Protein AF-A0A8K1FHQ6-F1 (afdb_monomer)

Mean predicted aligned error: 8.41 Å

Sequence (176 aa):
MAFRHEHRLVGVLEDASGEHDDEVVLRLSIEEMALGVSEGFLRLKTKEGSGDDIHEESLLRAVTGTCVANENTGLDEATLLRIRVFADLWHRGYFVAFGSKFGADFLIYQGDPDSHHSIAMIMVKEWTASFGSVDIVSHCRMAKMVKKQITWASVHEGGVKYITLDHSLLVARQAN

Radius of gyration: 19.13 Å; Cα contacts (8 Å, |Δi|>4): 245; chains: 1; bounding box: 36×45×76 Å

Nearest PDB structures (foldseek):
  3p1z-assembly3_J  TM=7.782E-01  e=1.610E-09  Aeropyrum pernix
  3ajv-assembly1_D  TM=7.864E-01  e=6.040E-09  Aeropyrum pernix
  7zrz-assembly1_AP1  TM=7.698E-01  e=7.681E-09  Homo sapiens
  8hmz-assembly1_B  TM=7.245E-01  e=1.488E-08  Homo sapiens
  2cv8-assembly1_B  TM=7.075E-01  e=8.662E-09  Sulfurisphaera tokodaii

InterPro domains:
  IPR006677 tRNA intron endonuclease, catalytic domain-like [PF01974] (81-162)
  IPR006677 tRNA intron endonuclease, catalytic domain-like [cd22363] (80-166)
  IPR011856 tRNA endonuclease-like domain superfamily [G3DSA:3.40.1350.10] (80-168)
  IPR036167 tRNA intron endonuclease, catalytic domain-like superfamily [SSF53032] (80-159)

pLDDT: mean 82.72, std 16.52, range [29.55, 98.06]

Foldseek 3Di:
DDDPCPVLFDFDWDQPPDPDDRDTDGHHDLLSVLLCLLVVNDDDDDDPPDPQDQDNVLSNCLQQVPDPPDDCNVDDPQVSQLSNVSNVLVVVVWRWDQCVVLVARIFTFNDDVVPTDTAAGEHEDEPPDDDDPVNVVSSVVSCVVSVHWYWYWYDDPSHIDIDTDDDDDPPPPPDD

Secondary structure (DSSP, 8-state):
-----TT----EEEE--SSS---EEEE--HHHHHHHHHTTS----PPTT-S----HHHHHHHHH----TT---SS-HHHHHHHHHHHHHHHTT-EEEE-GGGT-SEEEESS-TTTS---EEEEE--TTPPPPHHHHHHHHHHHHHTT-EEEEEEEETTEEEEEEE-----------

Structure (mmCIF, N/CA/C/O backbone):
data_AF-A0A8K1FHQ6-F1
#
_entry.id   AF-A0A8K1FHQ6-F1
#
loop_
_atom_site.group_PDB
_atom_site.id
_atom_site.type_symbol
_atom_site.label_atom_id
_atom_site.label_alt_id
_atom_site.label_comp_id
_atom_site.label_asym_id
_atom_site.label_entity_id
_atom_site.label_seq_id
_atom_site.pdbx_PDB_ins_code
_atom_site.Cartn_x
_atom_site.Cartn_y
_atom_site.Cartn_z
_atom_site.occupancy
_atom_site.B_iso_or_equiv
_atom_site.auth_seq_id
_atom_site.auth_comp_id
_atom_site.auth_asym_id
_atom_site.auth_atom_id
_atom_site.pdbx_PDB_model_num
ATOM 1 N N . MET A 1 1 ? -1.874 -22.605 16.101 1.00 31.31 1 MET A N 1
ATOM 2 C CA . MET A 1 1 ? -3.265 -22.180 15.840 1.00 31.31 1 MET A CA 1
ATOM 3 C C . MET A 1 1 ? -3.212 -21.363 14.558 1.00 31.31 1 MET A C 1
ATOM 5 O O . MET A 1 1 ? -2.477 -20.391 14.538 1.00 31.31 1 MET A O 1
ATOM 9 N N . ALA A 1 2 ? -3.801 -21.831 13.455 1.00 29.55 2 ALA A N 1
ATOM 10 C CA . ALA A 1 2 ? -3.670 -21.148 12.165 1.00 29.55 2 ALA A CA 1
ATOM 11 C C . ALA A 1 2 ? -4.539 -19.886 12.185 1.00 29.55 2 ALA A C 1
ATOM 13 O O . ALA A 1 2 ? -5.767 -19.990 12.164 1.00 29.55 2 ALA A O 1
ATOM 14 N N . PHE A 1 3 ? -3.911 -18.715 12.289 1.00 40.09 3 PHE A N 1
ATOM 15 C CA . PHE A 1 3 ? -4.599 -17.441 12.127 1.00 40.09 3 PHE A CA 1
ATOM 16 C C . PHE A 1 3 ? -5.074 -17.390 10.673 1.00 40.09 3 PHE A C 1
ATOM 18 O O . PHE A 1 3 ? -4.271 -17.324 9.746 1.00 40.09 3 PHE A O 1
ATOM 25 N N . ARG A 1 4 ? -6.379 -17.551 10.440 1.00 44.94 4 ARG A N 1
ATOM 26 C CA . ARG A 1 4 ? -6.922 -17.370 9.096 1.00 44.94 4 ARG A CA 1
ATOM 27 C C . ARG A 1 4 ? -6.838 -15.886 8.782 1.00 44.94 4 ARG A C 1
ATOM 29 O O . ARG A 1 4 ? -7.466 -15.081 9.463 1.00 44.94 4 ARG A O 1
ATOM 36 N N . HIS A 1 5 ? -6.108 -15.537 7.732 1.00 57.34 5 HIS A N 1
ATOM 37 C CA . HIS A 1 5 ? -6.007 -14.176 7.214 1.00 57.34 5 HIS A CA 1
ATOM 38 C C . HIS A 1 5 ? -7.311 -13.690 6.543 1.00 57.34 5 HIS A C 1
ATOM 40 O O . HIS A 1 5 ? -7.266 -13.063 5.485 1.00 57.34 5 HIS A O 1
ATOM 46 N N . GLU A 1 6 ? -8.484 -13.962 7.129 1.00 67.31 6 GLU A N 1
ATOM 47 C CA . GLU A 1 6 ? -9.789 -13.521 6.606 1.00 67.31 6 GLU A CA 1
ATOM 48 C C . GLU A 1 6 ? -9.805 -12.002 6.378 1.00 67.31 6 GLU A C 1
ATOM 50 O O . GLU A 1 6 ? -10.369 -11.522 5.396 1.00 67.31 6 GLU A O 1
ATOM 55 N N . HIS A 1 7 ? -9.064 -11.264 7.208 1.00 78.50 7 HIS A N 1
ATOM 56 C CA . HIS A 1 7 ? -8.941 -9.811 7.134 1.00 78.50 7 HIS A CA 1
ATOM 57 C C . HIS A 1 7 ? -7.640 -9.314 6.479 1.00 78.50 7 HIS A C 1
ATOM 59 O O . HIS A 1 7 ? -7.460 -8.108 6.360 1.00 78.50 7 HIS A O 1
ATOM 65 N N . ARG A 1 8 ? -6.730 -10.205 6.044 1.00 88.12 8 ARG A N 1
ATOM 66 C CA . ARG A 1 8 ? -5.419 -9.881 5.422 1.00 88.12 8 ARG A CA 1
ATOM 67 C C . ARG A 1 8 ? -4.595 -8.802 6.156 1.00 88.12 8 ARG A C 1
ATOM 69 O O . ARG A 1 8 ? -3.822 -8.086 5.524 1.00 88.12 8 ARG A O 1
ATOM 76 N N . LEU A 1 9 ? -4.769 -8.692 7.472 1.00 86.62 9 LEU A N 1
ATOM 77 C CA . LEU A 1 9 ? -3.883 -7.945 8.367 1.00 86.62 9 LEU A CA 1
ATOM 78 C C . LEU A 1 9 ? -2.817 -8.913 8.877 1.00 86.62 9 LEU A C 1
ATOM 80 O O . LEU A 1 9 ? -3.141 -10.071 9.146 1.00 86.62 9 LEU A O 1
ATOM 84 N N . VAL A 1 10 ? -1.569 -8.459 8.975 1.00 79.94 10 VAL A N 1
ATOM 85 C CA . VAL A 1 10 ? -0.442 -9.327 9.341 1.00 79.94 10 VAL A CA 1
ATOM 86 C C . VAL A 1 10 ? -0.123 -9.149 10.821 1.00 79.94 10 VAL A C 1
ATOM 88 O O . VAL A 1 10 ? -0.123 -10.123 11.570 1.00 79.94 10 VAL A O 1
ATOM 91 N N . GLY A 1 11 ? 0.088 -7.904 11.256 1.00 84.62 11 GLY A N 1
ATOM 92 C CA . GLY A 1 11 ? 0.507 -7.576 12.613 1.00 84.62 11 GLY A CA 1
ATOM 93 C C . GLY A 1 11 ? 1.789 -8.289 13.058 1.00 84.62 11 GLY A C 1
ATOM 94 O O . GLY A 1 11 ? 2.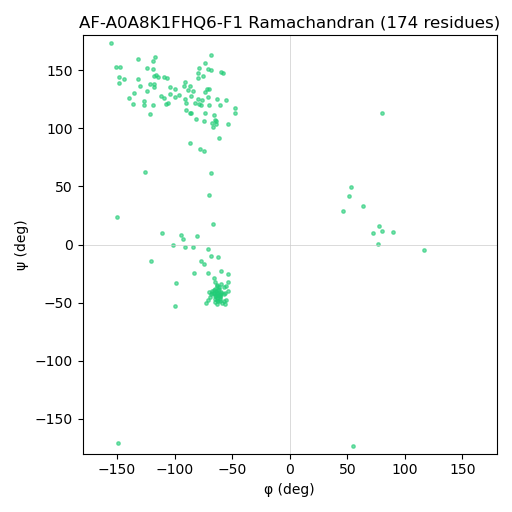476 -8.963 12.289 1.00 84.62 11 GLY A O 1
ATOM 95 N N . VAL A 1 12 ? 2.136 -8.122 14.332 1.00 85.06 12 VAL A N 1
ATOM 96 C CA . VAL A 1 12 ? 3.237 -8.837 14.988 1.00 85.06 12 VAL A CA 1
ATOM 97 C C . VAL A 1 12 ? 2.763 -9.292 16.360 1.00 85.06 12 VAL A C 1
ATOM 99 O O . VAL A 1 12 ? 2.373 -8.467 17.182 1.00 85.06 12 VAL A O 1
ATOM 102 N N . LEU A 1 13 ? 2.784 -10.601 16.610 1.00 85.81 13 LEU A N 1
ATOM 103 C CA . LEU A 1 13 ? 2.548 -11.139 17.949 1.00 85.81 13 LEU A CA 1
ATOM 104 C C . LEU A 1 13 ? 3.804 -10.917 18.794 1.00 85.81 13 LEU A C 1
ATOM 106 O O . LEU A 1 13 ? 4.895 -11.333 18.402 1.00 85.81 13 LEU A O 1
ATOM 110 N N . GLU A 1 14 ? 3.643 -10.260 19.934 1.00 82.94 14 GLU A N 1
ATOM 111 C CA . GLU A 1 14 ? 4.682 -10.084 20.942 1.00 82.94 14 GLU A CA 1
ATOM 112 C C . GLU A 1 14 ? 4.237 -10.749 22.246 1.00 82.94 14 GLU A C 1
ATOM 114 O O . GLU A 1 14 ? 3.080 -10.631 22.661 1.00 82.94 14 GLU A O 1
ATOM 119 N N . ASP A 1 15 ? 5.171 -11.437 22.900 1.00 77.69 15 ASP A N 1
ATOM 120 C CA . ASP A 1 15 ? 4.966 -11.937 24.255 1.00 77.69 15 ASP A CA 1
ATOM 121 C C . ASP A 1 15 ? 4.973 -10.735 25.209 1.00 77.69 15 ASP A C 1
ATOM 123 O O . ASP A 1 15 ? 5.915 -9.933 25.193 1.00 77.69 15 ASP A O 1
ATOM 127 N N . ALA A 1 16 ? 3.939 -10.575 26.040 1.00 66.06 16 ALA A N 1
ATOM 128 C CA . ALA A 1 16 ? 3.954 -9.544 27.069 1.00 66.06 16 ALA A CA 1
ATOM 129 C C . ALA A 1 16 ? 5.040 -9.878 28.101 1.00 66.06 16 ALA A C 1
ATOM 131 O O . ALA A 1 16 ? 4.862 -10.712 28.982 1.00 66.06 16 ALA A O 1
ATOM 132 N N . SER A 1 17 ? 6.196 -9.222 28.011 1.00 54.44 17 SER A N 1
ATOM 133 C CA . SER A 1 17 ? 7.240 -9.342 29.027 1.00 54.44 17 SER A CA 1
ATOM 134 C C . SER A 1 17 ? 6.835 -8.548 30.279 1.00 54.44 17 SER A C 1
ATOM 136 O O . SER A 1 17 ? 7.255 -7.402 30.456 1.00 54.44 17 SER A O 1
ATOM 138 N N . GLY A 1 18 ? 5.984 -9.133 31.124 1.00 53.00 18 GLY A N 1
ATOM 139 C CA . GLY A 1 18 ? 5.530 -8.574 32.398 1.00 53.00 18 GLY A CA 1
ATOM 140 C C . GLY A 1 18 ? 5.342 -9.663 33.456 1.00 53.00 18 GLY A C 1
ATOM 141 O O . GLY A 1 18 ? 4.925 -10.769 33.146 1.00 53.00 18 GLY A O 1
ATOM 142 N N . GLU A 1 19 ? 5.679 -9.361 34.715 1.00 51.31 19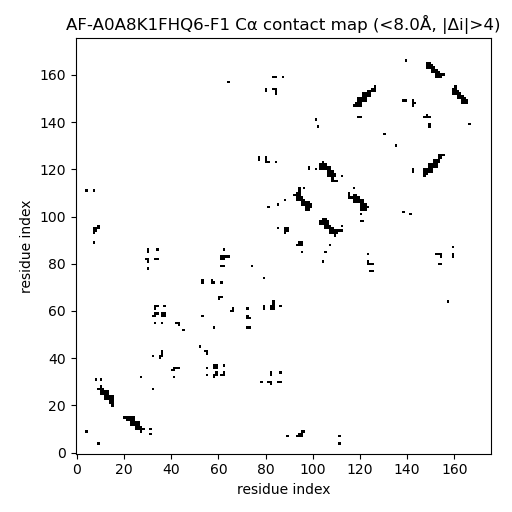 GLU A N 1
ATOM 143 C CA . GLU A 1 19 ? 5.780 -10.329 35.824 1.00 51.31 19 GLU A CA 1
ATOM 144 C C . GLU A 1 19 ? 4.481 -11.065 36.197 1.00 51.31 19 GLU A C 1
ATOM 146 O O . GLU A 1 19 ? 4.562 -12.027 36.956 1.00 51.31 19 GLU A O 1
ATOM 151 N N . HIS A 1 20 ? 3.309 -10.675 35.689 1.00 51.09 20 HIS A N 1
ATOM 152 C CA . HIS A 1 20 ? 2.032 -11.367 35.893 1.00 51.09 20 HIS A CA 1
ATOM 153 C C . HIS A 1 20 ? 1.233 -11.366 34.575 1.00 51.09 20 HIS A C 1
ATOM 155 O O . HIS A 1 20 ? 0.972 -10.295 34.033 1.00 51.09 20 HIS A O 1
ATOM 161 N N . ASP A 1 21 ? 0.824 -12.568 34.152 1.00 55.50 21 ASP A N 1
ATOM 162 C CA . ASP A 1 21 ? 0.083 -12.973 32.939 1.00 55.50 21 ASP A CA 1
ATOM 163 C C . ASP A 1 21 ? 0.878 -13.116 31.620 1.00 55.50 21 ASP A C 1
ATOM 165 O O . ASP A 1 21 ? 1.335 -12.144 31.023 1.00 55.50 21 ASP A O 1
ATOM 169 N N . ASP A 1 22 ? 0.966 -14.368 31.139 1.00 63.28 22 ASP A N 1
ATOM 170 C CA . ASP A 1 22 ? 1.410 -14.779 29.794 1.00 63.28 22 ASP A CA 1
ATOM 171 C C . ASP A 1 22 ? 0.380 -14.327 28.728 1.00 63.28 22 ASP A C 1
ATOM 173 O O . ASP A 1 22 ? -0.264 -15.143 28.061 1.00 63.28 22 ASP A O 1
ATOM 177 N N . GLU A 1 23 ? 0.147 -13.021 28.589 1.00 75.31 23 GLU A N 1
ATOM 178 C CA . GLU A 1 23 ? -0.781 -12.488 27.589 1.00 75.31 23 GLU A CA 1
ATOM 179 C C . GLU A 1 23 ? -0.035 -12.195 26.278 1.00 75.31 23 GLU A C 1
ATOM 181 O O . GLU A 1 23 ? 0.858 -11.352 26.207 1.00 75.31 23 GLU A O 1
ATOM 186 N N . VAL A 1 24 ? -0.380 -12.908 25.205 1.00 80.44 24 VAL A N 1
ATOM 187 C CA . VAL A 1 24 ? 0.174 -12.636 23.871 1.00 80.44 24 VAL A CA 1
ATOM 188 C C . VAL A 1 24 ? -0.552 -11.431 23.279 1.00 80.44 24 VAL A C 1
ATOM 190 O O . VAL A 1 24 ? -1.767 -11.474 23.072 1.00 80.44 24 VAL A O 1
ATOM 193 N N . VAL A 1 25 ? 0.186 -10.367 22.959 1.00 86.56 25 VAL A N 1
ATOM 194 C CA . VAL A 1 25 ? -0.374 -9.129 22.404 1.00 86.56 25 VAL A CA 1
ATOM 195 C C . VAL A 1 25 ? -0.097 -9.058 20.907 1.00 86.56 25 VAL A C 1
ATOM 197 O O . VAL A 1 25 ? 1.039 -9.195 20.458 1.00 86.56 25 VAL A O 1
ATOM 200 N N . LEU A 1 26 ? -1.134 -8.796 20.109 1.00 86.62 26 LEU A N 1
ATOM 201 C CA . LEU A 1 26 ? -0.978 -8.488 18.689 1.00 86.62 26 LEU A CA 1
ATOM 202 C C . LEU A 1 26 ? -0.728 -6.990 18.513 1.00 86.62 26 LEU A C 1
ATOM 204 O O . LEU A 1 26 ? -1.617 -6.171 18.747 1.00 86.62 26 LEU A O 1
ATOM 208 N N . ARG A 1 27 ? 0.469 -6.628 18.060 1.00 89.25 27 ARG A N 1
ATOM 209 C CA . ARG A 1 27 ? 0.789 -5.259 17.664 1.00 89.25 27 ARG A CA 1
ATOM 210 C C . ARG A 1 27 ? 0.449 -5.039 16.208 1.00 89.25 27 ARG A C 1
ATOM 212 O O . ARG A 1 27 ? 0.810 -5.831 15.342 1.00 89.25 27 ARG A O 1
ATOM 219 N N . LEU A 1 28 ? -0.223 -3.926 15.964 1.00 91.06 28 LEU A N 1
ATOM 220 C CA . LEU A 1 28 ? -0.601 -3.468 14.641 1.00 91.06 28 LEU A CA 1
ATOM 221 C C . LEU A 1 28 ? 0.095 -2.145 14.355 1.00 91.06 28 LEU A C 1
ATOM 223 O O . LEU A 1 28 ? 0.310 -1.324 15.249 1.00 91.06 28 LEU A O 1
ATOM 227 N N . SER A 1 29 ? 0.445 -1.953 13.094 1.00 92.31 29 SER A N 1
ATOM 228 C CA . SER A 1 29 ? 0.814 -0.643 12.571 1.00 92.31 29 SER A CA 1
ATOM 229 C C . SER A 1 29 ? -0.388 0.302 12.535 1.00 92.31 29 SER A C 1
ATOM 231 O O . SER A 1 29 ? -1.542 -0.132 12.559 1.00 92.31 29 SER A O 1
ATOM 233 N N . ILE A 1 30 ? -0.131 1.606 12.411 1.00 92.06 30 ILE A N 1
ATOM 234 C CA . ILE A 1 30 ? -1.213 2.582 12.281 1.00 92.06 30 ILE A CA 1
ATOM 235 C C . ILE A 1 30 ? -2.007 2.391 10.984 1.00 92.06 30 ILE A C 1
ATOM 237 O O . ILE A 1 30 ? -3.216 2.602 10.978 1.00 92.06 30 ILE A O 1
ATOM 241 N N . GLU A 1 31 ? -1.363 1.938 9.908 1.00 94.25 31 GLU A N 1
ATOM 242 C CA . GLU A 1 31 ? -2.020 1.607 8.646 1.00 94.25 31 GLU A CA 1
ATOM 243 C C . GLU A 1 31 ? -3.012 0.445 8.805 1.00 94.25 31 GLU A C 1
ATOM 245 O O . GLU A 1 31 ? -4.159 0.546 8.364 1.00 94.25 31 GLU A O 1
ATOM 250 N N . GLU A 1 32 ? -2.612 -0.626 9.496 1.00 93.44 32 GLU A N 1
ATOM 251 C CA . GLU A 1 32 ? -3.488 -1.765 9.795 1.00 93.44 32 GLU A CA 1
ATOM 252 C C . GLU A 1 32 ? -4.615 -1.385 10.759 1.00 93.44 32 GLU A C 1
ATOM 254 O O . GLU A 1 32 ? -5.755 -1.808 10.565 1.00 93.44 32 GLU A O 1
ATOM 259 N N . MET A 1 33 ? -4.321 -0.567 11.777 1.00 92.25 33 MET A N 1
ATOM 260 C CA . MET A 1 33 ? -5.329 -0.053 12.707 1.00 92.25 33 MET A CA 1
ATOM 261 C C . MET A 1 33 ? -6.363 0.807 11.983 1.00 92.25 33 MET A C 1
ATOM 263 O O . MET A 1 33 ? -7.561 0.591 12.153 1.00 92.25 33 MET A O 1
ATOM 267 N N . ALA A 1 34 ? -5.914 1.756 11.158 1.00 92.88 34 ALA A N 1
ATOM 268 C CA . ALA A 1 34 ? -6.792 2.653 10.420 1.00 92.88 34 ALA A CA 1
ATOM 269 C C . ALA A 1 34 ? -7.710 1.880 9.472 1.00 92.88 34 ALA A C 1
ATOM 271 O O . ALA A 1 34 ? -8.919 2.115 9.453 1.00 92.88 34 ALA A O 1
ATOM 272 N N . LEU A 1 35 ? -7.151 0.907 8.749 1.00 92.81 35 LEU A N 1
ATOM 273 C CA . LEU A 1 35 ? -7.930 0.024 7.893 1.00 92.81 35 LEU A CA 1
ATOM 274 C C . LEU A 1 35 ? -8.920 -0.818 8.707 1.00 92.81 35 LEU A C 1
ATOM 276 O O . LEU A 1 35 ? -10.093 -0.881 8.361 1.00 92.81 35 LEU A O 1
ATOM 280 N N . GLY A 1 36 ? -8.479 -1.439 9.802 1.00 92.06 36 GLY A N 1
ATOM 281 C CA . GLY A 1 36 ? -9.342 -2.282 10.627 1.00 92.06 36 GLY A CA 1
ATOM 282 C C . GLY A 1 36 ? -10.497 -1.513 11.273 1.00 92.06 36 GLY A C 1
ATOM 283 O O . GLY A 1 36 ? -11.597 -2.050 11.364 1.00 92.06 36 GLY A O 1
ATOM 284 N N . VAL A 1 37 ? -10.284 -0.257 11.676 1.00 91.88 37 VAL A N 1
ATOM 285 C CA . VAL A 1 37 ? -11.353 0.634 12.162 1.00 91.88 37 VAL A CA 1
ATOM 286 C C . VAL A 1 37 ? -12.295 1.019 11.017 1.00 91.88 37 VAL A C 1
ATOM 288 O O . VAL A 1 37 ? -13.510 0.930 11.175 1.00 91.88 37 VAL A O 1
ATOM 291 N N . SER A 1 38 ? -11.754 1.377 9.847 1.00 91.12 38 SER A N 1
ATOM 292 C CA . SER A 1 38 ? -12.538 1.726 8.650 1.00 91.12 38 SER A CA 1
ATOM 293 C C . SER A 1 38 ? -13.430 0.597 8.151 1.00 91.12 38 SER A C 1
ATOM 295 O O . SER A 1 38 ? -14.587 0.829 7.811 1.00 91.12 38 SER A O 1
ATOM 297 N N . GLU A 1 39 ? -12.917 -0.628 8.136 1.00 90.88 39 GLU A N 1
ATOM 298 C CA . GLU A 1 39 ? -13.665 -1.812 7.709 1.00 90.88 39 GLU A CA 1
ATOM 299 C C . GLU A 1 39 ? -14.528 -2.409 8.840 1.00 90.88 39 GLU A C 1
ATOM 301 O O . GLU A 1 39 ? -15.265 -3.371 8.629 1.00 90.88 39 GLU A O 1
ATOM 306 N N . GLY A 1 40 ? -14.465 -1.840 10.051 1.00 89.56 40 GLY A N 1
ATOM 307 C CA . GLY A 1 40 ? -15.282 -2.243 11.198 1.00 89.56 40 GLY A CA 1
ATOM 308 C C . GLY A 1 40 ? -14.830 -3.526 11.904 1.00 89.56 40 GLY A C 1
ATOM 309 O O . GLY A 1 40 ? -15.596 -4.100 12.679 1.00 89.56 40 GLY A O 1
ATOM 310 N N . PHE A 1 41 ? -13.600 -3.984 11.660 1.00 86.81 41 PHE A N 1
ATOM 311 C CA . PHE A 1 41 ? -13.008 -5.154 12.320 1.00 86.81 41 PHE A CA 1
ATOM 312 C C . PHE A 1 41 ? -12.397 -4.817 13.687 1.00 86.81 41 PHE A C 1
ATOM 314 O O . PHE A 1 41 ? -12.275 -5.699 14.535 1.00 86.81 41 PHE A O 1
ATOM 321 N N . LEU A 1 42 ? -12.015 -3.555 13.912 1.00 90.06 42 LEU A N 1
ATOM 322 C CA . LEU A 1 42 ? -11.362 -3.087 15.136 1.00 90.06 42 LEU A CA 1
ATOM 323 C C . LEU A 1 42 ? -12.137 -1.937 15.788 1.00 90.06 42 LEU A C 1
ATOM 325 O O . LEU A 1 42 ? -12.806 -1.157 15.116 1.00 90.06 42 LEU A O 1
ATOM 329 N N . ARG A 1 43 ? -12.004 -1.825 17.114 1.00 88.81 43 ARG A N 1
ATOM 330 C CA . ARG A 1 43 ? -12.418 -0.659 17.908 1.00 88.81 43 ARG A CA 1
ATOM 331 C C . ARG A 1 43 ? -11.272 -0.237 18.809 1.00 88.81 43 ARG A C 1
ATOM 333 O O . ARG A 1 43 ? -10.645 -1.093 19.435 1.00 88.81 43 ARG A O 1
ATOM 340 N N . LEU A 1 44 ? -11.019 1.059 18.889 1.00 87.56 44 LEU A N 1
ATOM 341 C CA . LEU A 1 44 ? -9.975 1.615 19.730 1.00 87.56 44 LEU A CA 1
ATOM 342 C C . LEU A 1 44 ? -10.506 1.858 21.137 1.00 87.56 44 LEU A C 1
ATOM 344 O O . LEU A 1 44 ? -11.602 2.371 21.352 1.00 87.56 44 LEU A O 1
ATOM 348 N N . LYS A 1 45 ? -9.688 1.492 22.117 1.00 86.88 45 LYS A N 1
ATOM 349 C CA . LYS A 1 45 ? -9.877 1.874 23.511 1.00 86.88 45 LYS A CA 1
ATOM 350 C C . LYS A 1 45 ? -8.585 2.513 23.971 1.00 86.88 45 LYS A C 1
ATOM 352 O O . LYS A 1 45 ? -7.538 1.872 23.921 1.00 86.88 45 LYS A O 1
ATOM 357 N N . THR A 1 46 ? -8.658 3.767 24.390 1.00 81.44 46 THR A N 1
ATOM 358 C CA . THR A 1 46 ? -7.514 4.437 24.997 1.00 81.44 46 THR A CA 1
ATOM 359 C C . THR A 1 46 ? -7.410 3.993 26.449 1.00 81.44 46 THR A C 1
ATOM 361 O O . THR A 1 46 ? -8.410 3.706 27.116 1.00 81.44 46 THR A O 1
ATOM 364 N N . LYS A 1 47 ? -6.178 3.842 26.935 1.00 80.06 47 LYS A N 1
ATOM 365 C CA . LYS A 1 47 ? -5.950 3.571 28.350 1.00 80.06 47 LYS A CA 1
ATOM 366 C C . LYS A 1 47 ? -6.133 4.897 29.076 1.00 80.06 47 LYS A C 1
ATOM 368 O O . LYS A 1 47 ? -5.422 5.848 28.769 1.00 80.06 47 LYS A O 1
ATOM 373 N N . GLU A 1 48 ?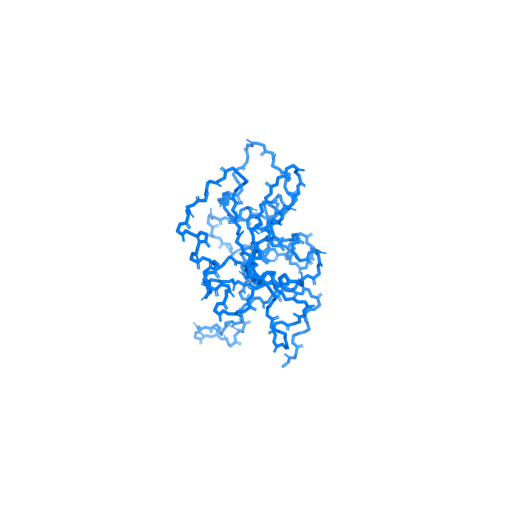 -7.085 4.962 30.005 1.00 66.31 48 GLU A N 1
ATOM 374 C CA . GLU A 1 48 ? -7.372 6.185 30.762 1.00 66.31 48 GLU A CA 1
ATOM 375 C C . GLU A 1 48 ? -6.066 6.807 31.302 1.00 66.31 48 GLU A C 1
ATOM 377 O O . GLU A 1 48 ? -5.337 6.171 32.066 1.00 66.31 48 GLU A O 1
ATOM 382 N N . GLY A 1 49 ? -5.751 8.036 30.864 1.00 62.84 49 GLY A N 1
ATOM 383 C CA . GLY A 1 49 ? -4.594 8.811 31.331 1.00 62.84 49 GLY A CA 1
ATOM 384 C C . GLY A 1 49 ? -3.507 9.150 30.299 1.00 62.84 49 GLY A C 1
ATOM 385 O O . GLY A 1 49 ? -2.597 9.902 30.651 1.00 62.84 49 GLY A O 1
ATOM 386 N N . SER A 1 50 ? -3.568 8.669 29.049 1.00 57.44 50 SER A N 1
ATOM 387 C CA . SER A 1 50 ? -2.721 9.193 27.961 1.00 57.44 50 SER A CA 1
ATOM 388 C C . SER A 1 50 ? -3.338 10.463 27.374 1.00 57.44 50 SER A C 1
ATOM 390 O O . SER A 1 50 ? -4.471 10.455 26.926 1.00 57.44 50 SER A O 1
ATOM 392 N N . GLY A 1 51 ? -2.619 11.584 27.395 1.00 5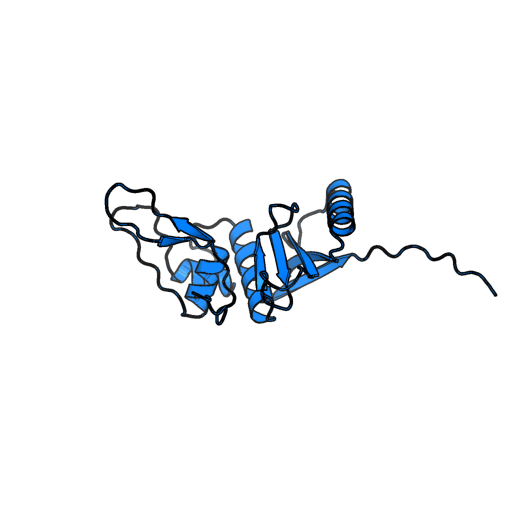5.47 51 GLY A N 1
ATOM 393 C CA . GLY A 1 51 ? -3.113 12.865 26.869 1.00 55.47 51 GLY A CA 1
ATOM 394 C C . GLY A 1 51 ? -3.005 13.031 25.348 1.00 55.47 51 GLY A C 1
ATOM 395 O O . GLY A 1 51 ? -3.225 14.137 24.866 1.00 55.47 51 GLY A O 1
ATOM 396 N N . ASP A 1 52 ? -2.629 11.979 24.616 1.00 59.84 52 ASP A N 1
ATOM 397 C CA . ASP A 1 52 ? -2.359 12.001 23.170 1.00 59.84 52 ASP A CA 1
ATOM 398 C C . ASP A 1 52 ? -3.207 10.928 22.472 1.00 59.84 52 ASP A C 1
ATOM 400 O O . ASP A 1 52 ? -2.721 9.913 21.968 1.00 59.84 52 ASP A O 1
ATOM 404 N N . ASP A 1 53 ? -4.524 11.102 22.572 1.00 67.88 53 ASP A N 1
ATOM 405 C CA . ASP A 1 53 ? -5.494 10.109 22.132 1.00 67.88 53 ASP A CA 1
ATOM 406 C C . ASP A 1 53 ? -5.795 10.275 20.635 1.00 67.88 53 ASP A C 1
ATOM 408 O O . ASP A 1 53 ? -6.412 11.246 20.193 1.00 67.88 53 ASP A O 1
ATOM 412 N N . ILE A 1 54 ? -5.392 9.283 19.838 1.00 72.69 54 ILE A N 1
ATOM 413 C CA . ILE A 1 54 ? -5.817 9.168 18.440 1.00 72.69 54 ILE A CA 1
ATOM 414 C C . ILE A 1 54 ? -7.276 8.701 18.421 1.00 72.69 54 ILE A C 1
ATOM 416 O O . ILE A 1 54 ? -7.593 7.568 18.791 1.00 72.69 54 ILE A O 1
ATOM 420 N N . HIS A 1 55 ? -8.171 9.573 17.963 1.00 79.94 55 HIS A N 1
ATOM 421 C CA . HIS A 1 55 ? -9.589 9.254 17.819 1.00 79.94 55 HIS A CA 1
ATOM 422 C C . HIS A 1 55 ? -9.860 8.354 16.604 1.00 79.94 55 HIS A C 1
ATOM 424 O O . HIS A 1 55 ? -9.258 8.522 15.541 1.00 79.94 55 HIS A O 1
ATOM 430 N N . GLU A 1 56 ? -10.835 7.444 16.731 1.00 82.56 56 GLU A N 1
ATOM 431 C CA . GLU A 1 56 ? -11.293 6.584 15.624 1.00 82.56 56 GLU A CA 1
ATOM 432 C C . GLU A 1 56 ? -11.687 7.409 14.393 1.00 82.56 56 GLU A C 1
ATOM 434 O O . GLU A 1 56 ? -11.337 7.058 13.269 1.00 82.56 56 GLU A O 1
ATOM 439 N N . GLU A 1 57 ? -12.347 8.551 14.601 1.00 81.19 57 GLU A N 1
ATOM 440 C CA . GLU A 1 57 ? -12.758 9.447 13.520 1.00 81.19 57 GLU A CA 1
ATOM 441 C C . GLU A 1 57 ? -11.566 9.994 12.718 1.00 81.19 57 GLU A C 1
ATOM 443 O O . GLU A 1 57 ? -11.642 10.090 11.491 1.00 81.19 57 GLU A O 1
ATOM 448 N N . SER A 1 58 ? -10.437 10.281 13.375 1.00 82.25 58 SER A N 1
ATOM 449 C CA . SER A 1 58 ? -9.209 10.719 12.700 1.00 82.25 58 SER A CA 1
ATOM 450 C C . SER A 1 58 ? -8.658 9.631 11.777 1.00 82.25 58 SER A C 1
ATOM 452 O O . SER A 1 58 ? -8.247 9.930 10.655 1.00 82.25 58 SER A O 1
ATOM 454 N N . LEU A 1 59 ? -8.697 8.364 12.206 1.00 84.00 59 LEU A N 1
ATOM 455 C CA 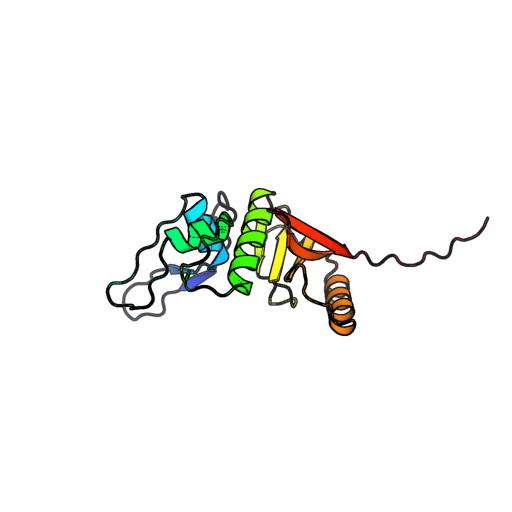. LEU A 1 59 ? -8.265 7.231 11.383 1.00 84.00 59 LEU A CA 1
ATOM 456 C C . LEU A 1 59 ? -9.219 6.960 10.216 1.00 84.00 59 LEU A C 1
ATOM 458 O O . LEU A 1 59 ? -8.764 6.726 9.097 1.00 84.00 59 LEU A O 1
ATOM 462 N N . LEU A 1 60 ? -10.531 7.050 10.450 1.00 83.62 60 LEU A N 1
ATOM 463 C CA . LEU A 1 60 ? -11.538 6.928 9.393 1.00 83.62 60 LEU A CA 1
ATOM 464 C C . LEU A 1 60 ? -11.302 7.968 8.295 1.00 83.62 60 LEU A C 1
ATOM 466 O O . LEU A 1 60 ? -11.226 7.628 7.116 1.00 83.62 60 LEU A O 1
ATOM 470 N N . ARG A 1 61 ? -11.102 9.231 8.686 1.00 82.44 61 ARG A N 1
ATOM 471 C CA . ARG A 1 61 ? -10.801 10.329 7.757 1.00 82.44 61 ARG A CA 1
ATOM 472 C C . ARG A 1 61 ? -9.477 10.132 7.021 1.00 82.44 61 ARG A C 1
ATOM 474 O O . ARG A 1 61 ? -9.366 10.505 5.850 1.00 82.44 61 ARG A O 1
ATOM 481 N N . ALA A 1 62 ? -8.477 9.543 7.681 1.00 83.56 62 ALA A N 1
ATOM 482 C CA . ALA A 1 62 ? -7.200 9.224 7.051 1.00 83.56 62 ALA A CA 1
ATOM 483 C C . ALA A 1 62 ? -7.385 8.255 5.873 1.00 83.56 62 ALA A C 1
ATOM 485 O O . ALA A 1 62 ? -6.830 8.503 4.798 1.00 83.56 62 ALA A O 1
ATOM 486 N N . VAL A 1 63 ? -8.219 7.221 6.046 1.00 84.94 63 VAL A N 1
ATOM 487 C CA . VAL A 1 63 ? -8.537 6.229 5.004 1.00 84.94 63 VAL A CA 1
ATOM 488 C C . VAL A 1 63 ? -9.411 6.823 3.897 1.00 84.94 63 VAL A C 1
ATOM 490 O O . VAL A 1 63 ? -9.089 6.671 2.721 1.00 84.94 63 VAL A O 1
ATOM 493 N N . THR A 1 64 ? -10.492 7.531 4.239 1.00 81.00 64 THR A N 1
ATOM 494 C CA . THR A 1 64 ? -11.471 8.029 3.250 1.00 81.00 64 THR A CA 1
ATOM 495 C C . THR A 1 64 ? -10.983 9.228 2.440 1.00 81.00 64 THR A C 1
ATOM 497 O O . THR A 1 64 ? -11.572 9.564 1.413 1.00 81.00 64 THR A O 1
ATOM 500 N N . GLY A 1 65 ? -9.930 9.913 2.888 1.00 70.94 65 GLY A N 1
ATOM 501 C CA . GLY A 1 65 ? -9.403 11.090 2.203 1.00 70.94 65 GLY A CA 1
ATOM 502 C C . GLY A 1 65 ? -10.275 12.341 2.327 1.00 70.94 65 GLY A C 1
ATOM 503 O O . GLY A 1 65 ? -10.004 13.343 1.664 1.00 70.94 65 GLY A O 1
ATOM 504 N N . THR A 1 66 ? -11.301 12.319 3.182 1.00 60.12 66 THR A N 1
ATOM 505 C CA . THR A 1 66 ? -12.129 13.490 3.487 1.00 60.12 66 THR A CA 1
ATOM 506 C C . THR A 1 66 ? -11.385 14.401 4.461 1.00 60.12 66 THR A C 1
ATOM 508 O O . THR A 1 66 ? -11.585 14.334 5.673 1.00 60.12 66 THR A O 1
ATOM 511 N N . CYS A 1 67 ? -10.491 15.241 3.943 1.00 50.38 67 CYS A N 1
ATOM 512 C CA . CYS A 1 67 ? -9.829 16.270 4.740 1.00 50.38 67 CYS A CA 1
ATOM 513 C C . CYS A 1 67 ? -10.766 17.480 4.880 1.00 50.38 67 CYS A C 1
ATOM 515 O O . CYS A 1 67 ? -10.963 18.225 3.919 1.00 50.38 67 CYS A O 1
ATOM 517 N N . VAL A 1 68 ? -11.331 17.711 6.067 1.00 49.34 68 VAL A N 1
ATOM 518 C CA . VAL A 1 68 ? -11.854 19.039 6.422 1.00 49.34 68 VAL A CA 1
ATOM 519 C C . VAL A 1 68 ? -10.646 19.883 6.825 1.00 49.34 68 VAL A C 1
ATOM 521 O O . VAL A 1 68 ? -9.859 19.465 7.669 1.00 49.34 68 VAL A O 1
ATOM 524 N N . ALA A 1 69 ? -10.459 21.037 6.185 1.00 46.41 69 ALA A N 1
ATOM 525 C CA . ALA A 1 69 ? -9.202 21.793 6.158 1.00 46.41 69 ALA A CA 1
ATOM 526 C C . ALA A 1 69 ? -8.732 22.415 7.496 1.00 46.41 69 ALA A C 1
ATOM 528 O O . ALA A 1 69 ? -7.929 23.338 7.461 1.00 46.41 69 ALA A O 1
ATOM 529 N N . ASN A 1 70 ? -9.226 21.984 8.661 1.00 49.31 70 ASN A N 1
ATOM 530 C CA . ASN A 1 70 ? -8.973 22.687 9.925 1.00 49.31 70 ASN A CA 1
ATOM 531 C C . ASN A 1 70 ? -8.950 21.811 11.191 1.00 49.31 70 ASN A C 1
ATOM 533 O O . ASN A 1 70 ? -9.158 22.322 12.289 1.00 49.31 70 ASN A O 1
ATOM 537 N 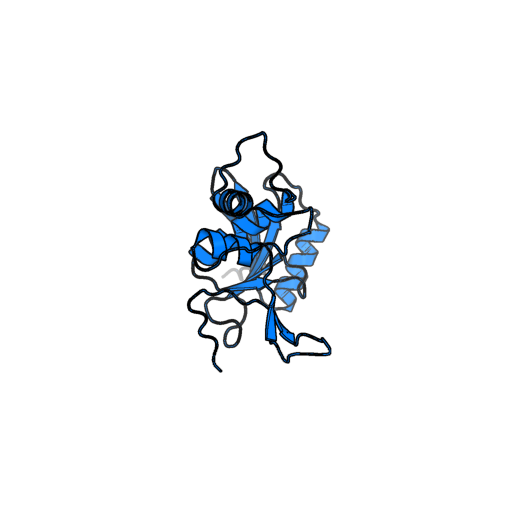N . GLU A 1 71 ? -8.680 20.512 11.077 1.00 53.91 71 GLU A N 1
ATOM 538 C CA . GLU A 1 71 ? -8.634 19.624 12.245 1.00 53.91 71 GLU A CA 1
ATOM 539 C C . GLU A 1 71 ? -7.311 18.852 12.285 1.00 53.91 71 GLU A C 1
ATOM 541 O O . GLU A 1 71 ? -6.956 18.163 11.329 1.00 53.91 71 GLU A O 1
ATOM 546 N N . ASN A 1 72 ? -6.569 18.978 13.391 1.00 60.06 72 ASN A N 1
ATOM 547 C CA . ASN A 1 72 ? -5.356 18.200 13.634 1.00 60.06 72 ASN A CA 1
ATOM 548 C C . ASN A 1 72 ? -5.747 16.731 13.832 1.00 60.06 72 ASN A C 1
ATOM 550 O O . ASN A 1 72 ? -6.222 16.346 14.896 1.00 60.06 72 ASN A O 1
ATOM 554 N N . THR A 1 73 ? -5.503 15.900 12.823 1.00 62.38 73 THR A N 1
ATOM 555 C CA . THR A 1 73 ? -5.672 14.439 12.898 1.00 62.38 73 THR A CA 1
ATOM 556 C C . THR A 1 73 ? -4.650 13.772 13.823 1.00 62.38 73 THR A C 1
ATOM 558 O O . THR A 1 73 ? -4.789 12.589 14.117 1.00 62.38 73 THR A O 1
ATOM 561 N N . GLY A 1 74 ? -3.630 14.515 14.276 1.00 73.62 74 GLY A N 1
ATOM 562 C CA . GLY A 1 74 ? -2.512 14.010 15.079 1.00 73.62 74 GLY A CA 1
ATOM 563 C C . GLY A 1 74 ? -1.473 13.232 14.265 1.00 73.62 74 GLY A C 1
ATOM 564 O O . GLY A 1 74 ? -0.487 12.768 14.826 1.00 73.62 74 GLY A O 1
ATOM 565 N N . LEU A 1 75 ? -1.673 13.099 12.948 1.00 81.88 75 LEU A N 1
ATOM 566 C CA . LEU A 1 75 ? -0.827 12.317 12.047 1.00 81.88 75 LEU A CA 1
ATOM 567 C C . LEU A 1 75 ? -0.120 13.214 11.038 1.00 81.88 75 LEU A C 1
ATOM 569 O O . LEU A 1 75 ? -0.695 14.189 10.555 1.00 81.88 75 LEU A O 1
ATOM 573 N N . ASP A 1 76 ? 1.118 12.861 10.698 1.00 87.62 76 ASP A N 1
ATOM 574 C CA . ASP A 1 76 ? 1.852 13.548 9.641 1.00 87.62 76 ASP A CA 1
ATOM 575 C C . ASP A 1 76 ? 1.317 13.179 8.243 1.00 87.62 76 ASP A C 1
ATOM 577 O O . ASP A 1 76 ? 0.714 12.124 8.019 1.00 87.62 76 ASP A O 1
ATOM 581 N N . GLU A 1 77 ? 1.546 14.067 7.273 1.00 86.94 77 GLU A N 1
ATOM 582 C CA . GLU A 1 77 ? 1.083 13.884 5.889 1.00 86.94 77 GLU A CA 1
ATOM 583 C C . GLU A 1 77 ? 1.650 12.609 5.246 1.00 86.94 77 GLU A C 1
ATOM 585 O O . GLU A 1 77 ? 0.967 11.927 4.479 1.00 86.94 77 GLU A O 1
ATOM 590 N N . ALA A 1 78 ? 2.881 12.231 5.604 1.00 90.69 78 ALA A N 1
ATOM 591 C CA . ALA A 1 78 ? 3.509 11.005 5.124 1.00 90.69 78 ALA A CA 1
ATOM 592 C C . ALA A 1 78 ? 2.747 9.753 5.592 1.00 90.69 78 ALA A C 1
ATOM 594 O O . ALA A 1 78 ? 2.506 8.841 4.799 1.00 90.69 78 ALA A O 1
ATOM 595 N N . THR A 1 79 ? 2.322 9.715 6.855 1.00 92.12 79 THR A N 1
ATOM 596 C CA . THR A 1 79 ? 1.517 8.624 7.413 1.00 92.12 79 THR A CA 1
ATOM 597 C C . THR A 1 79 ? 0.126 8.606 6.801 1.00 92.12 79 THR A C 1
ATOM 599 O O . THR A 1 79 ? -0.337 7.538 6.406 1.00 92.12 79 THR A O 1
ATOM 602 N N . LEU A 1 80 ? -0.521 9.763 6.626 1.00 91.69 80 LEU A N 1
ATOM 603 C CA . LEU A 1 80 ? -1.813 9.840 5.932 1.00 91.69 80 LEU A CA 1
ATOM 604 C C . LEU A 1 80 ? -1.721 9.272 4.510 1.00 91.69 80 LEU A C 1
ATOM 606 O O . LEU A 1 80 ? -2.589 8.511 4.074 1.00 91.69 80 LEU A O 1
ATOM 610 N N . LEU A 1 81 ? -0.644 9.592 3.792 1.00 93.88 81 LEU A N 1
ATOM 611 C CA . LEU A 1 81 ? -0.399 9.067 2.456 1.00 93.88 81 LEU A CA 1
ATOM 612 C C . LEU A 1 81 ? -0.183 7.545 2.470 1.00 93.88 81 LEU A C 1
ATOM 614 O O . LEU A 1 81 ? -0.769 6.841 1.644 1.00 93.88 81 LEU A O 1
ATOM 618 N N . ARG A 1 82 ? 0.606 7.025 3.420 1.00 96.25 82 ARG A N 1
ATOM 619 C CA . ARG A 1 82 ? 0.816 5.579 3.600 1.00 96.25 82 ARG A CA 1
ATOM 620 C C . ARG A 1 82 ? -0.478 4.840 3.919 1.00 96.25 82 ARG A C 1
ATOM 622 O O . ARG A 1 82 ? -0.732 3.824 3.279 1.00 96.25 82 ARG A O 1
ATOM 629 N N . ILE A 1 83 ? -1.310 5.366 4.821 1.00 95.69 83 ILE A N 1
ATOM 630 C CA . ILE A 1 83 ? -2.619 4.792 5.173 1.00 95.69 83 ILE A CA 1
ATOM 631 C C . ILE A 1 83 ? -3.485 4.633 3.918 1.00 95.69 83 ILE A C 1
ATOM 633 O O . ILE A 1 83 ? -4.024 3.556 3.670 1.00 95.69 83 ILE A O 1
ATOM 637 N N . ARG A 1 84 ? -3.575 5.674 3.082 1.00 95.19 84 ARG A N 1
ATOM 638 C CA . ARG A 1 84 ? -4.379 5.636 1.848 1.00 95.19 84 ARG A CA 1
ATOM 639 C C . ARG A 1 84 ? -3.862 4.618 0.842 1.00 95.19 84 ARG A C 1
ATOM 641 O O . ARG A 1 84 ? -4.651 3.879 0.260 1.00 95.19 84 ARG A O 1
ATOM 648 N N . VAL A 1 85 ? -2.545 4.562 0.635 1.00 97.12 85 VAL A N 1
ATOM 649 C CA . VAL A 1 85 ? -1.942 3.569 -0.267 1.00 97.12 85 VAL A CA 1
ATOM 650 C C . VAL A 1 85 ? -2.142 2.151 0.265 1.00 97.12 85 VAL A C 1
ATOM 652 O O . VAL A 1 85 ? -2.460 1.255 -0.515 1.00 97.12 85 VAL A O 1
ATOM 655 N N . PHE A 1 86 ? -1.968 1.942 1.570 1.00 97.12 86 PHE A N 1
ATOM 656 C CA . PHE A 1 86 ? -2.165 0.649 2.217 1.00 97.12 86 PHE A CA 1
ATOM 657 C C . PHE A 1 86 ? -3.604 0.157 2.045 1.00 97.12 86 PHE A C 1
ATOM 659 O O . PHE A 1 86 ? -3.812 -0.971 1.595 1.00 97.12 86 PHE A O 1
ATOM 666 N N . ALA A 1 87 ? -4.585 1.021 2.325 1.00 95.44 87 ALA A N 1
ATOM 667 C CA . ALA A 1 87 ? -5.998 0.714 2.142 1.00 95.44 87 ALA A CA 1
ATOM 668 C C . ALA A 1 87 ? -6.314 0.357 0.681 1.00 95.44 87 ALA A C 1
ATOM 670 O O . ALA A 1 87 ? -6.841 -0.720 0.421 1.00 95.44 87 ALA A O 1
ATOM 671 N N . ASP A 1 88 ? -5.891 1.181 -0.286 1.00 96.62 88 ASP A N 1
ATOM 672 C CA . ASP A 1 88 ? -6.142 0.921 -1.711 1.00 96.62 88 ASP A CA 1
ATOM 673 C C . ASP A 1 88 ? -5.529 -0.414 -2.180 1.00 96.62 88 ASP A C 1
ATOM 675 O O . ASP A 1 88 ? -6.177 -1.190 -2.885 1.00 96.62 88 ASP A O 1
ATOM 679 N N . LEU A 1 89 ? -4.310 -0.748 -1.735 1.00 97.06 89 LEU A N 1
ATOM 680 C CA . LEU A 1 89 ? -3.689 -2.050 -2.014 1.00 97.06 89 LEU A CA 1
ATOM 681 C C . LEU A 1 89 ? -4.478 -3.213 -1.399 1.00 97.06 89 LEU A C 1
ATOM 683 O O . LEU A 1 89 ? -4.659 -4.248 -2.046 1.00 97.06 89 LEU A O 1
ATOM 687 N N . TRP A 1 90 ? -4.966 -3.049 -0.172 1.00 95.69 90 TRP A N 1
ATOM 688 C CA . TRP A 1 90 ? -5.763 -4.065 0.505 1.00 95.69 90 TRP A CA 1
ATOM 689 C C . TRP A 1 90 ? -7.128 -4.278 -0.166 1.00 95.69 90 TRP A C 1
ATOM 691 O O . TRP A 1 90 ? -7.540 -5.430 -0.354 1.00 95.69 90 TRP A O 1
ATOM 701 N N . HIS A 1 91 ? -7.808 -3.201 -0.588 1.00 94.69 91 HIS A N 1
ATOM 702 C CA . HIS A 1 91 ? -9.078 -3.257 -1.331 1.00 94.69 91 HIS A CA 1
ATOM 703 C C . HIS A 1 91 ? -8.906 -3.886 -2.716 1.00 94.69 91 HIS A C 1
ATOM 705 O O . HIS A 1 91 ? -9.815 -4.556 -3.203 1.00 94.69 91 HIS A O 1
ATOM 711 N N . ARG A 1 92 ? -7.721 -3.762 -3.328 1.00 95.19 92 ARG A N 1
ATOM 712 C CA . ARG A 1 92 ? -7.349 -4.500 -4.552 1.00 95.19 92 ARG A CA 1
ATOM 713 C C . ARG A 1 92 ? -7.117 -5.9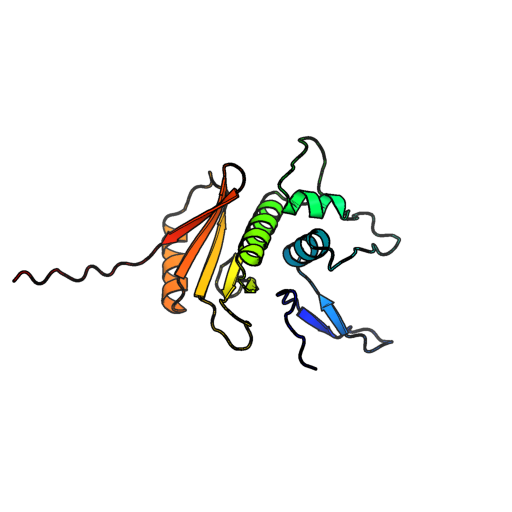99 -4.328 1.00 95.19 92 ARG A C 1
ATOM 715 O O . ARG A 1 92 ? -6.875 -6.716 -5.297 1.00 95.19 92 ARG A O 1
ATOM 722 N N . GLY A 1 93 ? -7.193 -6.479 -3.086 1.00 93.56 93 GLY A N 1
ATOM 723 C CA . GLY A 1 93 ? -7.085 -7.895 -2.738 1.00 93.56 93 GLY A CA 1
ATOM 724 C C . GLY A 1 93 ? -5.662 -8.377 -2.458 1.00 93.56 93 GLY A C 1
ATOM 725 O O . GLY A 1 93 ? -5.453 -9.583 -2.338 1.00 93.56 93 GLY A O 1
ATOM 726 N N . TYR A 1 94 ? -4.686 -7.473 -2.339 1.00 94.94 94 TYR A N 1
ATOM 727 C CA . TYR A 1 94 ? -3.331 -7.855 -1.953 1.00 94.94 94 TYR A CA 1
ATOM 728 C C . TYR A 1 94 ? -3.225 -8.093 -0.446 1.00 94.94 94 TYR A C 1
ATOM 730 O O . TYR A 1 94 ? -3.926 -7.476 0.358 1.00 94.94 94 TYR A O 1
ATOM 738 N N . PHE A 1 95 ? -2.286 -8.954 -0.068 1.00 94.12 95 PHE A N 1
ATOM 739 C CA . PHE A 1 95 ? -1.701 -8.922 1.267 1.00 94.12 95 PHE A CA 1
ATOM 740 C C . PHE A 1 95 ? -0.577 -7.894 1.259 1.00 94.12 95 PHE A C 1
ATOM 742 O O . PHE A 1 95 ? 0.258 -7.895 0.346 1.00 94.12 95 PHE A O 1
ATOM 749 N N . VAL A 1 96 ? -0.565 -7.019 2.259 1.00 95.50 96 VAL A N 1
ATOM 750 C CA . VAL A 1 96 ? 0.373 -5.900 2.345 1.00 95.50 96 VAL A CA 1
ATOM 751 C C . VAL A 1 96 ? 1.211 -6.075 3.604 1.00 95.50 96 VAL A C 1
ATOM 753 O O . VAL A 1 96 ? 0.674 -6.127 4.704 1.00 95.50 96 VAL A O 1
ATOM 756 N N . ALA A 1 97 ? 2.525 -6.187 3.438 1.00 93.75 97 ALA A N 1
ATOM 757 C CA . ALA A 1 97 ? 3.477 -6.255 4.543 1.00 93.75 97 ALA A CA 1
ATOM 758 C C . ALA A 1 97 ? 4.430 -5.058 4.501 1.00 93.75 97 ALA A C 1
ATOM 760 O O . ALA A 1 97 ? 4.616 -4.439 3.454 1.00 93.75 97 ALA A O 1
ATOM 761 N N . PHE A 1 98 ? 5.088 -4.758 5.618 1.00 93.94 98 PHE A N 1
ATOM 762 C CA . PHE A 1 98 ? 6.053 -3.662 5.688 1.00 93.94 98 PHE A CA 1
ATOM 763 C C . PHE A 1 98 ? 7.367 -4.007 4.981 1.00 93.94 98 PHE A C 1
ATOM 765 O O . PHE A 1 98 ? 7.969 -5.060 5.202 1.00 93.94 98 PHE A O 1
ATOM 772 N N . GLY A 1 99 ? 7.825 -3.093 4.124 1.00 93.38 99 GLY A N 1
ATOM 773 C CA . GLY A 1 99 ? 8.979 -3.289 3.246 1.00 93.38 99 GLY A CA 1
ATOM 774 C C . GLY A 1 99 ? 10.309 -2.775 3.787 1.00 93.38 99 GLY A C 1
ATOM 775 O O . GLY A 1 99 ? 11.290 -2.780 3.042 1.00 93.38 99 GLY A O 1
ATOM 776 N N . SER A 1 100 ? 10.376 -2.345 5.051 1.00 92.69 100 SER A N 1
ATOM 777 C CA . SER A 1 100 ? 11.533 -1.627 5.612 1.00 92.69 100 SER A CA 1
ATOM 778 C C . SER A 1 100 ? 12.858 -2.386 5.456 1.00 92.69 100 SER A C 1
ATOM 780 O O . SER A 1 100 ? 13.883 -1.784 5.140 1.00 92.69 100 SER A O 1
ATOM 782 N N . LYS A 1 101 ? 12.833 -3.724 5.554 1.00 90.56 101 LYS A N 1
ATOM 783 C CA . LYS A 1 101 ? 13.995 -4.607 5.312 1.00 90.56 101 LYS A CA 1
ATOM 784 C C . LYS A 1 101 ? 14.577 -4.502 3.896 1.00 90.56 101 LYS A C 1
ATOM 786 O O . LYS A 1 101 ? 15.739 -4.839 3.690 1.00 90.56 101 LYS A O 1
ATOM 791 N N . PHE A 1 102 ? 13.783 -4.052 2.931 1.00 92.31 102 PHE A N 1
ATOM 792 C CA . PHE A 1 102 ? 14.159 -3.896 1.527 1.00 92.31 102 PHE A CA 1
ATOM 793 C C . PHE A 1 102 ? 14.245 -2.425 1.106 1.00 92.31 102 PHE A C 1
ATOM 795 O O . PHE A 1 102 ? 14.369 -2.143 -0.083 1.00 92.31 102 PHE A O 1
ATOM 802 N N . GLY A 1 103 ? 14.173 -1.486 2.055 1.00 91.88 103 GLY A N 1
ATOM 803 C CA . GLY A 1 103 ? 14.116 -0.059 1.742 1.00 91.88 103 GLY A CA 1
ATOM 804 C C . GLY A 1 103 ? 12.856 0.321 0.966 1.00 91.88 103 GLY A C 1
ATOM 805 O O . GLY A 1 103 ? 12.924 1.191 0.107 1.00 91.88 103 GLY A O 1
ATOM 806 N N . ALA A 1 104 ? 11.744 -0.369 1.232 1.00 96.00 104 ALA A N 1
ATOM 807 C CA . ALA A 1 104 ? 10.423 -0.058 0.702 1.00 96.00 104 ALA A CA 1
ATOM 808 C C . ALA A 1 104 ? 9.435 0.267 1.821 1.00 96.00 104 ALA A C 1
ATOM 810 O O . ALA A 1 104 ? 9.629 -0.156 2.960 1.00 96.00 104 ALA A O 1
ATOM 811 N N . ASP A 1 105 ? 8.363 0.985 1.502 1.00 96.88 105 ASP A N 1
ATOM 812 C CA . ASP A 1 105 ? 7.279 1.210 2.458 1.00 96.88 105 ASP A CA 1
ATOM 813 C C . ASP A 1 105 ? 6.485 -0.083 2.633 1.00 96.88 105 ASP A C 1
ATOM 815 O O . ASP A 1 105 ? 6.344 -0.592 3.748 1.00 96.88 105 ASP A O 1
ATOM 819 N N . PHE A 1 106 ? 6.080 -0.692 1.513 1.00 97.62 106 PHE A N 1
ATOM 820 C CA . PHE A 1 106 ? 5.322 -1.938 1.520 1.00 97.62 106 PHE A CA 1
ATOM 821 C C . PHE A 1 106 ? 5.871 -2.995 0.564 1.00 97.62 106 PHE A C 1
ATOM 823 O O . PHE A 1 106 ? 6.558 -2.717 -0.420 1.00 97.62 106 PHE A O 1
ATOM 830 N N . LEU A 1 107 ? 5.503 -4.237 0.844 1.00 96.81 107 LEU A N 1
ATOM 831 C CA . LEU A 1 107 ? 5.593 -5.385 -0.040 1.00 96.81 107 LEU A CA 1
ATOM 832 C C . LEU A 1 107 ? 4.182 -5.896 -0.278 1.00 96.81 107 LEU A C 1
ATOM 834 O O . LEU A 1 107 ? 3.415 -6.048 0.672 1.00 96.81 107 LEU A O 1
ATOM 838 N N . ILE A 1 108 ? 3.863 -6.206 -1.529 1.00 96.69 108 ILE A N 1
ATOM 839 C CA . ILE A 1 108 ? 2.564 -6.786 -1.874 1.00 96.69 108 ILE A CA 1
ATOM 840 C C . ILE A 1 108 ? 2.704 -8.246 -2.283 1.00 96.69 108 ILE A C 1
ATOM 842 O O . ILE A 1 108 ? 3.683 -8.633 -2.930 1.00 96.69 108 ILE A O 1
ATOM 846 N N . TYR A 1 109 ? 1.706 -9.045 -1.921 1.00 95.06 109 TYR A N 1
ATOM 847 C CA . TYR A 1 109 ? 1.628 -10.474 -2.203 1.00 95.06 109 TYR A CA 1
ATOM 848 C C . TYR A 1 109 ? 0.247 -10.800 -2.779 1.00 95.06 109 TYR A C 1
ATOM 850 O O . TYR A 1 109 ? -0.762 -10.233 -2.358 1.00 95.06 109 TYR A O 1
ATOM 858 N N . GLN A 1 110 ? 0.198 -11.722 -3.744 1.00 92.62 110 GLN A N 1
ATOM 859 C CA . GLN A 1 110 ? -1.064 -12.220 -4.321 1.00 92.62 110 GLN A CA 1
ATOM 860 C C . GLN A 1 110 ? -1.784 -13.225 -3.414 1.00 92.62 110 GLN A C 1
ATOM 862 O O . GLN A 1 110 ? -2.947 -13.540 -3.639 1.00 92.62 110 GLN A O 1
ATOM 867 N N . GLY A 1 111 ? -1.084 -13.737 -2.408 1.00 90.06 111 GLY A N 1
ATOM 868 C CA . GLY A 1 111 ? -1.598 -14.678 -1.432 1.00 90.06 111 GLY A CA 1
ATOM 869 C C . GLY A 1 111 ? -0.895 -14.478 -0.100 1.00 90.06 111 GLY A C 1
ATOM 870 O O . GLY A 1 111 ? -0.142 -13.521 0.078 1.00 90.06 111 GLY A O 1
ATOM 871 N N . ASP A 1 112 ? -1.145 -15.403 0.814 1.00 86.31 112 ASP A N 1
ATOM 872 C CA . ASP A 1 112 ? -0.624 -15.368 2.175 1.00 86.31 112 ASP A CA 1
ATOM 873 C C . ASP A 1 112 ? 0.919 -15.252 2.195 1.00 86.31 112 ASP A C 1
ATOM 875 O O . ASP A 1 112 ? 1.581 -16.106 1.585 1.00 86.31 112 ASP A O 1
ATOM 879 N N . PRO A 1 113 ? 1.498 -14.231 2.864 1.00 88.19 113 PRO A N 1
ATOM 880 C CA . PRO A 1 113 ? 2.943 -14.027 2.966 1.00 88.19 113 PRO A CA 1
ATOM 881 C C . PRO A 1 113 ? 3.732 -15.231 3.496 1.00 88.19 113 PRO A C 1
ATOM 883 O O . PRO A 1 113 ? 4.906 -15.365 3.148 1.00 88.19 113 PRO A O 1
ATOM 886 N N . ASP A 1 114 ? 3.109 -16.122 4.275 1.00 85.38 114 ASP A N 1
ATOM 887 C CA . ASP A 1 114 ? 3.762 -17.333 4.792 1.00 85.38 114 ASP A CA 1
ATOM 888 C C . ASP A 1 114 ? 4.031 -18.373 3.694 1.00 85.38 114 ASP A C 1
ATOM 890 O O . ASP A 1 114 ? 4.932 -19.207 3.809 1.00 85.38 114 ASP A O 1
ATOM 894 N N . SER A 1 115 ? 3.254 -18.336 2.609 1.00 86.44 115 SER A N 1
ATOM 895 C CA . SER A 1 115 ? 3.315 -19.318 1.515 1.00 86.44 115 SER A CA 1
ATOM 896 C C . SER A 1 115 ? 3.649 -18.714 0.152 1.00 86.44 115 SER A C 1
ATOM 898 O O . SER A 1 115 ? 4.003 -19.446 -0.774 1.00 86.44 115 SER A O 1
ATOM 900 N N . HIS A 1 116 ? 3.567 -17.392 0.013 1.00 87.81 116 HIS A N 1
ATOM 901 C CA . HIS A 1 116 ? 3.800 -16.683 -1.237 1.00 87.81 116 HIS A CA 1
ATOM 902 C C . HIS A 1 116 ? 4.984 -15.734 -1.110 1.00 87.81 116 HIS A C 1
ATOM 904 O O . HIS A 1 116 ? 5.207 -15.080 -0.096 1.00 87.81 116 HIS A O 1
ATOM 910 N N . HIS A 1 117 ? 5.738 -15.596 -2.195 1.00 92.00 117 HIS A N 1
ATOM 911 C CA . HIS A 1 117 ? 6.721 -14.529 -2.293 1.00 92.00 117 HIS A CA 1
ATOM 912 C C . HIS A 1 117 ? 6.038 -13.214 -2.660 1.00 92.00 117 HIS A C 1
ATOM 914 O O . HIS A 1 117 ? 5.088 -13.199 -3.445 1.00 92.00 117 HIS A O 1
ATOM 920 N N . SER A 1 118 ? 6.578 -12.100 -2.164 1.00 93.81 118 SER A N 1
ATOM 921 C CA . SER A 1 118 ? 6.130 -10.783 -2.610 1.00 93.81 118 SER A CA 1
ATOM 922 C C . SER A 1 118 ? 6.310 -10.648 -4.123 1.00 93.81 118 SER A C 1
ATOM 924 O O . SER A 1 118 ? 7.231 -11.232 -4.706 1.00 93.81 118 SER A O 1
ATOM 926 N N . ILE A 1 119 ? 5.430 -9.889 -4.768 1.00 95.25 119 ILE A N 1
ATOM 927 C CA . ILE A 1 119 ? 5.474 -9.641 -6.216 1.00 95.25 119 ILE A CA 1
ATOM 928 C C . ILE A 1 119 ? 6.121 -8.290 -6.532 1.00 95.25 119 ILE A C 1
ATOM 930 O O . ILE A 1 119 ? 6.837 -8.160 -7.527 1.00 95.25 119 ILE A O 1
ATOM 934 N N . ALA A 1 120 ? 5.931 -7.303 -5.654 1.00 96.69 120 ALA A N 1
ATOM 935 C CA . ALA A 1 120 ? 6.446 -5.957 -5.846 1.00 96.69 120 ALA A CA 1
ATOM 936 C C . ALA A 1 120 ? 6.820 -5.282 -4.525 1.00 96.69 120 ALA A C 1
ATOM 938 O O . ALA A 1 120 ? 6.261 -5.578 -3.466 1.00 96.69 120 ALA A O 1
ATOM 939 N N . MET A 1 121 ? 7.767 -4.359 -4.640 1.00 97.38 121 MET A N 1
ATOM 940 C CA . MET A 1 121 ? 8.136 -3.370 -3.638 1.00 97.38 121 MET A CA 1
ATOM 941 C C . MET A 1 121 ? 7.401 -2.069 -3.951 1.00 97.38 121 MET A C 1
ATOM 943 O O . MET A 1 121 ? 7.458 -1.588 -5.088 1.00 97.38 121 MET A O 1
ATOM 947 N N . ILE A 1 122 ? 6.722 -1.512 -2.953 1.00 98.06 122 ILE A N 1
ATOM 948 C CA . ILE A 1 122 ? 5.947 -0.281 -3.073 1.00 98.06 122 ILE A CA 1
ATOM 949 C C . ILE A 1 122 ? 6.656 0.838 -2.320 1.00 98.06 122 ILE A C 1
ATOM 951 O O . ILE A 1 122 ? 6.942 0.707 -1.130 1.00 98.06 122 ILE A O 1
ATOM 955 N N . MET A 1 123 ? 6.894 1.937 -3.027 1.00 97.06 123 MET A N 1
ATOM 956 C CA . MET A 1 123 ? 7.413 3.182 -2.475 1.00 97.06 123 MET A CA 1
ATOM 957 C C . MET A 1 123 ? 6.295 4.217 -2.447 1.00 97.06 123 MET A C 1
ATOM 959 O O . MET A 1 123 ? 5.749 4.563 -3.494 1.00 97.06 123 MET A O 1
ATOM 963 N N . VAL A 1 124 ? 5.960 4.733 -1.277 1.00 97.00 124 VAL A N 1
ATOM 964 C CA . VAL A 1 124 ? 4.944 5.765 -1.106 1.00 97.00 124 VAL A CA 1
ATOM 965 C C . VAL A 1 124 ? 5.612 7.129 -1.185 1.00 97.00 124 VAL A C 1
ATOM 967 O O . VAL A 1 124 ? 6.581 7.410 -0.484 1.00 97.00 124 VAL A O 1
ATOM 970 N N . LYS A 1 125 ? 5.120 7.990 -2.074 1.00 94.94 125 LYS A N 1
ATOM 971 C CA . LYS A 1 125 ? 5.705 9.317 -2.282 1.00 94.94 125 LYS A CA 1
ATOM 972 C C . LYS A 1 125 ? 4.628 10.318 -2.675 1.00 94.94 125 LYS A C 1
ATOM 974 O O . LYS A 1 125 ? 3.692 9.965 -3.388 1.00 94.94 125 LYS A O 1
ATOM 979 N N . GLU A 1 126 ? 4.742 11.563 -2.226 1.00 94.44 126 GLU A N 1
ATOM 980 C CA . GLU A 1 126 ? 3.823 12.624 -2.653 1.00 94.44 126 GLU A CA 1
ATOM 981 C C . GLU A 1 126 ? 3.873 12.823 -4.171 1.00 94.44 126 GLU A C 1
ATOM 983 O O . GLU A 1 126 ? 4.920 12.662 -4.799 1.00 94.44 126 GLU A O 1
ATOM 988 N N . TRP A 1 127 ? 2.743 13.215 -4.759 1.00 93.50 127 TRP A N 1
ATOM 989 C CA . TRP A 1 127 ? 2.600 13.314 -6.212 1.00 93.50 127 TRP A CA 1
ATOM 990 C C . TRP A 1 127 ? 3.573 14.321 -6.831 1.00 93.50 127 TRP A C 1
ATOM 992 O O . TRP A 1 127 ? 4.130 14.097 -7.902 1.00 93.50 127 TRP A O 1
ATOM 1002 N N . THR A 1 128 ? 3.794 15.433 -6.133 1.00 92.62 128 THR A N 1
ATOM 1003 C CA . THR A 1 128 ? 4.668 16.527 -6.566 1.00 92.62 128 THR A CA 1
ATOM 1004 C C . THR A 1 128 ? 6.110 16.373 -6.093 1.00 92.62 128 THR A C 1
ATOM 1006 O O . THR A 1 128 ? 6.943 17.224 -6.409 1.00 92.62 128 THR A O 1
ATOM 1009 N N . ALA A 1 129 ? 6.433 15.327 -5.329 1.00 91.88 129 ALA A N 1
ATOM 1010 C CA . ALA A 1 129 ? 7.779 15.152 -4.809 1.00 91.88 129 ALA A CA 1
ATOM 1011 C C . ALA A 1 129 ? 8.754 14.762 -5.924 1.00 91.88 129 ALA A C 1
ATOM 1013 O O . ALA A 1 129 ? 8.518 13.846 -6.713 1.00 91.88 129 ALA A O 1
ATOM 1014 N N . SER A 1 130 ? 9.904 15.430 -5.946 1.00 90.06 130 SER A N 1
ATOM 1015 C CA . SER A 1 130 ? 10.964 15.130 -6.898 1.00 90.06 130 SER A CA 1
ATOM 1016 C C . SER A 1 130 ? 11.651 13.801 -6.579 1.00 90.06 130 SER A C 1
ATOM 1018 O O . SER A 1 130 ? 11.736 13.351 -5.429 1.00 90.06 130 SER A O 1
ATOM 1020 N N . PHE A 1 131 ? 12.166 13.164 -7.627 1.00 88.88 131 PHE A N 1
ATOM 1021 C CA . PHE A 1 131 ? 13.001 11.980 -7.508 1.00 88.88 131 PHE A CA 1
ATOM 1022 C C . PHE A 1 131 ? 14.472 12.355 -7.641 1.00 88.88 131 PHE A C 1
ATOM 1024 O O . PHE A 1 131 ? 14.875 12.953 -8.640 1.00 88.88 131 PHE A O 1
ATOM 1031 N N . GLY A 1 132 ? 15.290 11.948 -6.671 1.00 91.31 132 GLY A N 1
ATOM 1032 C CA . GLY A 1 132 ? 16.729 11.905 -6.866 1.00 91.31 132 GLY A CA 1
ATOM 1033 C C . GLY A 1 132 ? 17.084 10.777 -7.834 1.00 91.31 132 GLY A C 1
ATOM 1034 O O . GLY A 1 132 ? 16.615 9.648 -7.684 1.00 91.31 132 GLY A O 1
ATOM 1035 N N . SER A 1 133 ? 17.947 11.043 -8.817 1.00 91.31 133 SER A N 1
ATOM 1036 C CA . SER A 1 133 ? 18.410 10.005 -9.754 1.00 91.31 133 SER A CA 1
ATOM 1037 C C . SER A 1 133 ? 19.063 8.827 -9.024 1.00 91.31 133 SER A C 1
ATOM 1039 O O . SER A 1 133 ? 18.882 7.672 -9.407 1.00 91.31 133 SER A O 1
ATOM 1041 N N . VAL A 1 134 ? 19.793 9.117 -7.941 1.00 93.12 134 VAL A N 1
ATOM 1042 C CA . VAL A 1 134 ? 20.422 8.102 -7.084 1.00 93.12 134 VAL A CA 1
ATOM 1043 C C . VAL A 1 134 ? 19.373 7.240 -6.384 1.00 93.12 134 VAL A C 1
ATOM 1045 O O . VAL A 1 134 ? 19.559 6.026 -6.304 1.00 93.12 134 VAL A O 1
ATOM 1048 N N . ASP A 1 135 ? 18.257 7.825 -5.947 1.00 90.31 135 ASP A N 1
ATOM 1049 C CA . ASP A 1 135 ? 17.180 7.094 -5.276 1.00 90.31 135 ASP A CA 1
ATOM 1050 C C . ASP A 1 135 ? 16.547 6.096 -6.241 1.00 90.31 135 ASP A C 1
ATOM 1052 O O . ASP A 1 135 ? 16.438 4.914 -5.924 1.00 90.31 135 ASP A O 1
ATOM 1056 N N . ILE A 1 136 ? 16.190 6.536 -7.454 1.00 91.44 136 ILE A N 1
ATOM 1057 C CA . ILE A 1 136 ? 15.606 5.654 -8.476 1.00 91.44 136 ILE A CA 1
ATOM 1058 C C . ILE A 1 136 ? 16.545 4.475 -8.751 1.00 91.44 136 ILE A C 1
ATOM 1060 O O . ILE A 1 136 ? 16.128 3.321 -8.672 1.00 91.44 136 ILE A O 1
ATOM 1064 N N . VAL A 1 137 ? 17.825 4.744 -9.031 1.00 92.25 137 VAL A N 1
ATOM 1065 C CA . VAL A 1 137 ? 18.805 3.690 -9.336 1.00 92.25 137 VAL A CA 1
ATOM 1066 C C . VAL A 1 137 ? 18.995 2.741 -8.149 1.00 92.25 137 VAL A C 1
ATOM 1068 O O . VAL A 1 137 ? 19.098 1.529 -8.349 1.00 92.25 137 VAL A O 1
ATOM 1071 N N . SER A 1 138 ? 19.003 3.261 -6.920 1.00 92.75 138 SER A N 1
ATOM 1072 C CA . SER A 1 138 ? 19.158 2.462 -5.700 1.00 92.75 138 SER A CA 1
ATOM 1073 C C . SER A 1 138 ? 17.978 1.520 -5.489 1.00 92.75 138 SER A C 1
ATOM 1075 O O . SER A 1 138 ? 18.186 0.320 -5.287 1.00 92.75 138 SER A O 1
ATOM 1077 N N . HIS A 1 139 ? 16.748 2.020 -5.621 1.00 92.50 139 HIS A N 1
ATOM 1078 C CA . HIS A 1 139 ? 15.567 1.174 -5.505 1.00 92.50 139 HIS A CA 1
ATOM 1079 C C . HIS A 1 139 ? 15.507 0.142 -6.645 1.00 92.50 139 HIS A C 1
ATOM 1081 O O . HIS A 1 139 ? 15.260 -1.035 -6.387 1.00 92.50 139 HIS A O 1
ATOM 1087 N N . CYS A 1 140 ? 15.831 0.524 -7.888 1.00 92.25 140 CYS A N 1
ATOM 1088 C CA . CYS A 1 140 ? 15.908 -0.409 -9.019 1.00 92.25 140 CYS A CA 1
ATOM 1089 C C . CYS A 1 140 ? 16.947 -1.517 -8.789 1.00 92.25 140 CYS A C 1
ATOM 1091 O O . CYS A 1 140 ? 16.693 -2.687 -9.084 1.00 92.25 140 CYS A O 1
ATOM 1093 N N . ARG A 1 141 ? 18.121 -1.173 -8.241 1.00 92.19 141 ARG A N 1
ATOM 1094 C CA . ARG A 1 141 ? 19.155 -2.148 -7.870 1.00 92.19 141 ARG A CA 1
ATOM 1095 C C . ARG A 1 141 ? 18.629 -3.126 -6.824 1.00 92.19 141 ARG A C 1
ATOM 1097 O O . ARG A 1 141 ? 18.845 -4.328 -6.977 1.00 92.19 141 ARG A O 1
ATOM 1104 N N . MET A 1 142 ? 17.966 -2.621 -5.784 1.00 93.62 142 MET A N 1
ATOM 1105 C CA . MET A 1 142 ? 17.417 -3.457 -4.718 1.00 93.62 142 MET A CA 1
ATOM 1106 C C . MET A 1 142 ? 16.345 -4.404 -5.260 1.00 93.62 142 MET A C 1
ATOM 1108 O O . MET A 1 142 ? 16.473 -5.618 -5.121 1.00 93.62 142 MET A O 1
ATOM 1112 N N . ALA A 1 143 ? 15.367 -3.867 -5.991 1.00 92.75 143 ALA A N 1
ATOM 1113 C CA . ALA A 1 143 ? 14.296 -4.632 -6.619 1.00 92.75 143 ALA A CA 1
ATOM 1114 C C . ALA A 1 143 ? 14.837 -5.735 -7.545 1.00 92.75 143 ALA A C 1
ATOM 1116 O O . ALA A 1 143 ? 14.391 -6.882 -7.484 1.00 92.75 143 ALA A O 1
ATOM 1117 N N . LYS A 1 144 ? 15.883 -5.440 -8.330 1.00 91.69 144 LYS A N 1
ATOM 1118 C CA . LYS A 1 144 ? 16.559 -6.432 -9.179 1.00 91.69 144 LYS A CA 1
ATOM 1119 C C . LYS A 1 144 ? 17.279 -7.515 -8.373 1.00 91.69 144 LYS A C 1
ATOM 1121 O O . LYS A 1 144 ? 17.234 -8.680 -8.764 1.00 91.69 144 LYS A O 1
ATOM 1126 N N . MET A 1 145 ? 17.915 -7.159 -7.255 1.00 92.75 145 MET A N 1
ATOM 1127 C CA . MET A 1 145 ? 18.598 -8.111 -6.369 1.00 92.75 145 MET A CA 1
ATOM 1128 C C . MET A 1 145 ? 17.615 -9.118 -5.761 1.00 92.75 145 MET A C 1
ATOM 1130 O O . MET A 1 145 ? 17.905 -10.312 -5.731 1.00 92.75 145 MET A O 1
ATOM 1134 N N . VAL A 1 146 ? 16.437 -8.651 -5.339 1.00 92.75 146 VAL A N 1
ATOM 1135 C CA . VAL A 1 146 ? 15.396 -9.502 -4.737 1.00 92.75 146 VAL A CA 1
ATOM 1136 C C . VAL A 1 146 ? 14.370 -10.037 -5.742 1.00 92.75 146 VAL A C 1
ATOM 1138 O O . VAL A 1 146 ? 13.428 -10.730 -5.354 1.00 92.75 146 VAL A O 1
ATOM 1141 N N . LYS A 1 147 ? 14.569 -9.762 -7.039 1.00 92.44 147 LYS A N 1
ATOM 1142 C CA . LYS A 1 147 ? 13.697 -10.168 -8.156 1.00 92.44 147 LYS A CA 1
ATOM 1143 C C . LYS A 1 147 ? 12.233 -9.763 -7.939 1.00 92.44 147 LYS A C 1
ATOM 1145 O O . LYS A 1 147 ? 11.330 -10.592 -8.053 1.00 92.44 147 LYS A O 1
ATOM 1150 N N . LYS A 1 148 ? 12.011 -8.495 -7.592 1.00 93.31 148 LYS A N 1
ATOM 1151 C CA . LYS A 1 148 ? 10.688 -7.888 -7.393 1.00 93.31 148 LYS A CA 1
ATOM 1152 C C . LYS A 1 148 ? 10.475 -6.753 -8.379 1.00 93.31 148 LYS A C 1
ATOM 1154 O O . LYS A 1 148 ? 11.433 -6.107 -8.796 1.00 93.31 148 LYS A O 1
ATOM 1159 N N . GLN A 1 149 ? 9.219 -6.507 -8.735 1.00 94.56 149 GLN A N 1
ATOM 1160 C CA . GLN A 1 149 ? 8.857 -5.270 -9.420 1.00 94.56 149 GLN A CA 1
ATOM 1161 C C . GLN A 1 149 ? 9.010 -4.090 -8.460 1.00 94.56 149 GLN A C 1
ATOM 1163 O O . GLN A 1 149 ? 8.838 -4.241 -7.251 1.00 94.56 149 GLN A O 1
ATOM 1168 N N . ILE A 1 150 ? 9.325 -2.920 -9.001 1.00 95.25 150 ILE A N 1
ATOM 1169 C CA . ILE A 1 150 ? 9.369 -1.672 -8.247 1.00 95.25 150 ILE A CA 1
ATOM 1170 C C . ILE A 1 150 ? 8.240 -0.761 -8.706 1.00 95.25 150 ILE A C 1
ATOM 1172 O O . ILE A 1 150 ? 8.108 -0.480 -9.899 1.00 95.25 150 ILE A O 1
ATOM 1176 N N . THR A 1 151 ? 7.451 -0.286 -7.747 1.00 96.81 151 THR A N 1
ATOM 1177 C CA . THR A 1 151 ? 6.302 0.573 -8.012 1.00 96.81 151 THR A CA 1
ATOM 1178 C C . THR A 1 151 ? 6.276 1.738 -7.034 1.00 96.81 151 THR A C 1
ATOM 1180 O O . THR A 1 151 ? 6.340 1.543 -5.824 1.00 96.81 151 THR A O 1
ATOM 1183 N N . TRP A 1 152 ? 6.129 2.953 -7.551 1.00 96.69 152 TRP A N 1
ATOM 1184 C CA . TRP A 1 152 ? 5.813 4.129 -6.749 1.00 96.69 152 TRP A CA 1
ATOM 1185 C C . TRP A 1 152 ? 4.307 4.324 -6.683 1.00 96.69 152 TRP A C 1
ATOM 1187 O O . TRP A 1 152 ? 3.624 4.194 -7.697 1.00 96.69 152 TRP A O 1
ATOM 1197 N N . ALA A 1 153 ? 3.805 4.639 -5.498 1.00 97.62 153 ALA A N 1
ATOM 1198 C CA . ALA A 1 153 ? 2.404 4.888 -5.225 1.00 97.62 153 ALA A CA 1
ATOM 1199 C C . ALA A 1 153 ? 2.222 6.296 -4.659 1.00 97.62 153 ALA A C 1
ATOM 1201 O O . ALA A 1 153 ? 3.000 6.750 -3.818 1.00 97.62 153 ALA A O 1
ATOM 1202 N N . SER A 1 154 ? 1.181 6.979 -5.121 1.00 95.94 154 SER A N 1
ATOM 1203 C CA . SER A 1 154 ? 0.844 8.323 -4.664 1.00 95.94 154 SER A CA 1
ATOM 1204 C C . SER A 1 154 ? -0.650 8.581 -4.754 1.00 95.94 154 SER A C 1
ATOM 1206 O O . SER A 1 154 ? -1.322 8.013 -5.610 1.00 95.94 154 SER A O 1
ATOM 1208 N N . VAL A 1 155 ? -1.174 9.464 -3.910 1.00 93.56 155 VAL A N 1
ATOM 1209 C CA . VAL A 1 155 ? -2.567 9.909 -3.985 1.00 93.56 155 VAL A CA 1
ATOM 1210 C C . VAL A 1 155 ? -2.641 11.132 -4.893 1.00 93.56 155 VAL A C 1
ATOM 1212 O O . VAL A 1 155 ? -1.992 12.145 -4.639 1.00 93.56 155 VAL A O 1
ATOM 1215 N N . HIS A 1 156 ? -3.444 11.043 -5.950 1.00 93.19 156 HIS A N 1
ATOM 1216 C CA . HIS A 1 156 ? -3.670 12.128 -6.897 1.00 93.19 156 HIS A CA 1
ATOM 1217 C C . HIS A 1 156 ? -5.094 12.074 -7.465 1.00 93.19 156 HIS A C 1
ATOM 1219 O O . HIS A 1 156 ? -5.598 10.994 -7.776 1.00 93.19 156 HIS A O 1
ATOM 1225 N N . GLU A 1 157 ? -5.740 13.239 -7.600 1.00 86.94 157 GLU A N 1
ATOM 1226 C CA . GLU A 1 157 ? -7.099 13.383 -8.161 1.00 86.94 157 GLU A CA 1
ATOM 1227 C C . GLU A 1 157 ? -8.142 12.448 -7.516 1.00 86.94 157 GLU A C 1
ATOM 1229 O O . GLU A 1 157 ? -8.969 11.841 -8.192 1.00 86.94 157 GLU A O 1
ATOM 1234 N N . GLY A 1 158 ? -8.094 12.307 -6.187 1.00 82.06 158 GLY A N 1
ATOM 1235 C CA . GLY A 1 158 ? -9.077 11.523 -5.431 1.00 82.06 158 GLY A CA 1
ATOM 1236 C C . GLY A 1 158 ? -8.855 10.007 -5.430 1.00 82.06 158 GLY A C 1
ATOM 1237 O O . GLY A 1 158 ? -9.735 9.280 -4.982 1.00 82.06 158 GLY A O 1
ATOM 1238 N N . GLY A 1 159 ? -7.702 9.509 -5.891 1.00 90.81 159 GLY A N 1
ATOM 1239 C CA . GLY A 1 159 ? -7.372 8.084 -5.800 1.00 90.81 159 GLY A CA 1
ATOM 1240 C C . GLY A 1 159 ? -5.874 7.796 -5.804 1.00 90.81 159 GLY A C 1
ATOM 1241 O O . GLY A 1 159 ? -5.054 8.690 -6.012 1.00 90.81 159 GLY A O 1
ATOM 1242 N N . VAL A 1 160 ? -5.505 6.532 -5.587 1.00 96.06 160 VAL A N 1
ATOM 1243 C CA . VAL A 1 160 ? -4.099 6.110 -5.614 1.00 96.06 160 VAL A CA 1
ATOM 1244 C C . VAL A 1 160 ? -3.667 5.780 -7.044 1.00 96.06 160 VAL A C 1
ATOM 1246 O O . VAL A 1 160 ? -4.309 5.009 -7.765 1.00 96.06 160 VAL A O 1
ATOM 1249 N N . LYS A 1 161 ? -2.559 6.382 -7.470 1.00 97.00 161 LYS A N 1
ATOM 1250 C CA . LYS A 1 161 ? -1.884 6.142 -8.745 1.00 97.00 161 LYS A CA 1
ATOM 1251 C C . LYS A 1 161 ? -0.600 5.364 -8.501 1.00 97.00 161 LYS A C 1
ATOM 1253 O O . LYS A 1 161 ? 0.106 5.615 -7.527 1.00 97.00 161 LYS A O 1
ATOM 1258 N N . TYR A 1 162 ? -0.299 4.457 -9.423 1.00 96.81 162 TYR A N 1
ATOM 1259 C CA . TYR A 1 162 ? 0.865 3.582 -9.362 1.00 96.81 162 TYR A CA 1
ATOM 1260 C C . 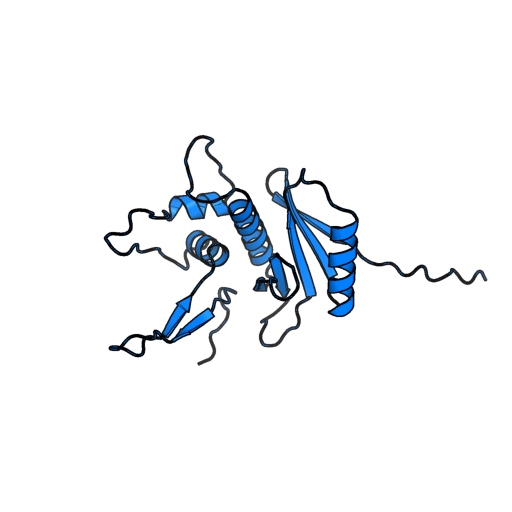TYR A 1 162 ? 1.708 3.749 -10.622 1.00 96.81 162 TYR A C 1
ATOM 1262 O O . TYR A 1 162 ? 1.179 3.719 -11.733 1.00 96.81 162 TYR A O 1
ATOM 1270 N N . ILE A 1 163 ? 3.016 3.907 -10.447 1.00 95.00 163 ILE A N 1
ATOM 1271 C CA . ILE A 1 163 ? 3.997 3.983 -11.529 1.00 95.00 163 ILE A CA 1
ATOM 1272 C C . ILE A 1 163 ? 5.000 2.861 -11.310 1.00 95.00 163 ILE A C 1
ATOM 1274 O O . ILE A 1 163 ? 5.763 2.885 -10.348 1.00 95.00 163 ILE A O 1
ATOM 1278 N N . THR A 1 164 ? 5.000 1.879 -12.203 1.00 94.44 164 THR A N 1
ATOM 1279 C CA . THR A 1 164 ? 5.941 0.756 -12.170 1.00 94.44 164 THR A CA 1
ATOM 1280 C C . THR A 1 164 ? 7.068 1.008 -13.156 1.00 94.44 164 THR A C 1
ATOM 1282 O O . THR A 1 164 ? 6.821 1.385 -14.302 1.00 94.44 164 THR A O 1
ATOM 1285 N N . LEU A 1 165 ? 8.304 0.777 -12.723 1.00 90.62 165 LEU A N 1
ATOM 1286 C CA . LEU A 1 165 ? 9.467 0.821 -13.603 1.00 90.62 165 LEU A CA 1
ATOM 1287 C C . LEU A 1 165 ? 9.939 -0.601 -13.861 1.00 90.62 165 LEU A C 1
ATOM 1289 O O . LEU A 1 165 ? 10.279 -1.340 -12.938 1.00 90.62 165 LEU A O 1
ATOM 1293 N N . ASP A 1 166 ? 9.969 -0.961 -15.138 1.00 84.19 166 ASP A N 1
ATOM 1294 C CA . ASP A 1 166 ? 10.560 -2.206 -15.598 1.00 84.19 166 ASP A CA 1
ATOM 1295 C C . ASP A 1 166 ? 11.918 -1.932 -16.247 1.00 84.19 166 ASP A C 1
ATOM 1297 O O . ASP A 1 166 ? 12.094 -0.995 -17.030 1.00 84.19 166 ASP A O 1
ATOM 1301 N N . HIS A 1 167 ? 12.901 -2.756 -15.904 1.00 72.12 167 HIS A N 1
ATOM 1302 C CA . HIS A 1 167 ? 14.224 -2.678 -16.491 1.00 72.12 167 HIS A CA 1
ATOM 1303 C C . HIS A 1 167 ? 14.240 -3.496 -17.784 1.00 72.12 167 HIS A C 1
ATOM 1305 O O . HIS A 1 167 ? 14.663 -4.655 -17.799 1.00 72.12 167 HIS A O 1
ATOM 1311 N N . SER A 1 168 ? 13.873 -2.875 -18.904 1.00 70.19 168 SER A N 1
ATOM 1312 C CA . SER A 1 168 ? 14.054 -3.497 -20.213 1.00 70.19 168 SER A CA 1
ATOM 1313 C C . SER A 1 168 ? 15.548 -3.649 -20.507 1.00 70.19 168 SER A C 1
ATOM 1315 O O . SER A 1 168 ? 16.262 -2.663 -20.706 1.00 70.19 168 SER A O 1
ATOM 1317 N N . LEU A 1 169 ? 16.047 -4.886 -20.540 1.00 62.56 169 LEU A N 1
ATOM 1318 C CA . LEU A 1 169 ? 17.312 -5.149 -21.216 1.00 62.56 169 LEU A CA 1
ATOM 1319 C C . LEU A 1 169 ? 17.092 -4.817 -22.693 1.00 62.56 169 LEU A C 1
ATOM 1321 O O . LEU A 1 169 ? 16.164 -5.343 -23.308 1.00 62.56 169 LEU A O 1
ATOM 1325 N N . LEU A 1 170 ? 17.927 -3.944 -23.255 1.00 49.97 170 LEU A N 1
ATOM 1326 C CA . LEU A 1 170 ? 18.036 -3.807 -24.702 1.00 49.97 170 LEU A CA 1
ATOM 1327 C C . LEU A 1 170 ? 18.509 -5.161 -25.235 1.00 49.97 170 LEU A C 1
ATOM 1329 O O . LEU A 1 170 ? 19.705 -5.436 -25.294 1.00 49.97 170 LEU A O 1
ATOM 1333 N N . VAL A 1 171 ? 17.568 -6.034 -25.590 1.00 51.22 171 VAL A N 1
ATOM 1334 C CA . VAL A 1 171 ? 17.864 -7.130 -26.500 1.00 51.22 171 VAL A CA 1
ATOM 1335 C C . VAL A 1 171 ? 18.228 -6.428 -27.795 1.00 51.22 171 VAL A C 1
ATOM 1337 O O . VAL A 1 171 ? 17.368 -5.820 -28.437 1.00 51.22 171 VAL A O 1
ATOM 1340 N N . ALA A 1 172 ? 19.519 -6.421 -28.127 1.00 46.03 172 ALA A N 1
ATOM 1341 C CA . ALA A 1 172 ? 19.972 -6.020 -29.444 1.00 46.03 172 ALA A CA 1
ATOM 1342 C C . ALA A 1 172 ? 19.091 -6.770 -30.445 1.00 46.03 172 ALA A C 1
ATOM 1344 O O . ALA A 1 172 ? 19.112 -8.001 -30.484 1.00 46.03 172 ALA A O 1
ATOM 1345 N N . ARG A 1 173 ? 18.254 -6.034 -31.185 1.00 46.69 173 ARG A N 1
ATOM 1346 C CA . ARG A 1 173 ? 17.539 -6.575 -32.336 1.00 46.69 173 ARG A CA 1
ATOM 1347 C C . ARG A 1 173 ? 18.613 -7.197 -33.222 1.00 46.69 173 ARG A C 1
ATOM 1349 O O . ARG A 1 173 ? 19.367 -6.463 -33.856 1.00 46.69 173 ARG A O 1
ATOM 1356 N N . GLN A 1 174 ? 18.728 -8.522 -33.221 1.00 41.56 174 GLN A N 1
ATOM 1357 C CA . GLN A 1 174 ? 19.420 -9.208 -34.297 1.00 41.56 174 GLN A CA 1
ATOM 1358 C C . GLN A 1 174 ? 18.582 -8.921 -35.537 1.00 41.56 174 GLN A C 1
ATOM 1360 O O . GLN A 1 174 ? 17.452 -9.390 -35.661 1.00 41.56 174 GLN A O 1
ATOM 1365 N N . ALA A 1 175 ? 19.091 -8.009 -36.362 1.00 41.69 175 ALA A N 1
ATOM 1366 C CA . ALA A 1 175 ? 18.562 -7.760 -37.683 1.00 41.69 175 ALA A CA 1
ATOM 1367 C C . ALA A 1 175 ? 18.682 -9.069 -38.474 1.00 41.69 175 ALA A C 1
ATOM 1369 O O . ALA A 1 175 ? 19.784 -9.609 -38.592 1.00 41.69 175 ALA A O 1
ATOM 1370 N N . ASN A 1 176 ? 17.536 -9.576 -38.930 1.00 37.34 176 ASN A N 1
ATOM 1371 C CA . ASN A 1 176 ? 17.463 -10.504 -40.057 1.00 37.34 176 ASN A CA 1
ATOM 1372 C C . ASN A 1 176 ? 17.863 -9.780 -41.343 1.00 37.34 176 ASN A C 1
ATOM 1374 O O . ASN A 1 176 ? 17.519 -8.578 -41.455 1.00 37.34 176 ASN A O 1
#

Solvent-accessible surface area (backbone atoms only — not comparable to full-atom values): 10855 Å² total; per-residue (Å²): 132,85,79,74,60,86,81,48,67,75,64,43,81,40,76,47,92,54,100,75,65,94,48,76,41,77,46,64,52,72,49,53,47,29,44,29,43,62,75,64,78,46,83,91,77,81,67,92,85,64,93,78,76,79,51,70,67,41,32,37,33,38,56,71,65,64,75,67,97,82,66,89,60,85,67,55,70,69,56,39,51,45,26,34,49,50,46,55,44,44,75,72,61,32,30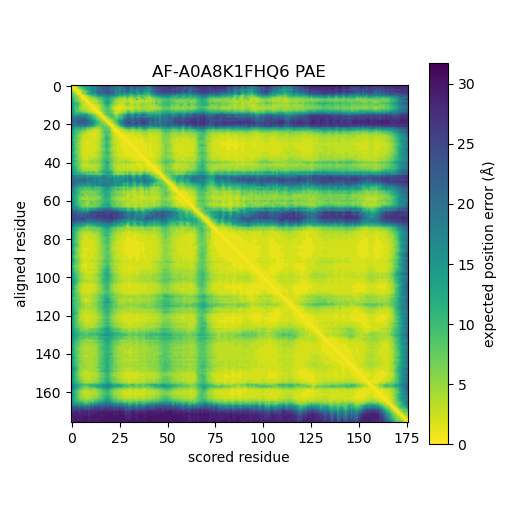,64,44,80,15,65,94,71,79,23,60,28,28,35,15,87,43,61,72,93,82,38,69,61,55,31,37,32,38,73,47,64,73,85,59,84,80,55,71,68,54,55,53,50,51,53,52,47,23,60,73,72,70,30,45,40,31,40,36,26,66,54,97,94,41,78,46,76,51,71,64,78,87,77,73,81,70,76,78,77,78,127

Organism: Pythium oligandrum (NCBI:txid41045)